Protein AF-0000000074327215 (afdb_homodimer)

Solvent-accessible surface area (backbone atoms only — not comparable to full-atom values): 12932 Å² total; per-residue (Å²): 130,82,77,72,74,67,78,70,47,58,45,40,49,47,50,49,52,50,51,50,48,49,37,52,31,23,55,74,60,78,40,69,42,86,56,45,43,68,28,43,52,44,61,97,55,58,67,69,58,52,49,52,32,38,74,72,68,51,47,42,37,26,34,53,46,66,70,58,46,42,62,46,51,81,78,47,70,76,82,39,34,35,29,39,68,27,85,52,53,82,86,46,48,43,62,45,48,60,54,31,83,44,48,36,33,40,33,40,50,59,48,64,96,71,33,52,108,129,82,76,73,74,67,77,69,46,58,43,39,50,44,50,49,50,51,50,50,46,47,37,52,28,24,55,74,59,78,40,68,43,86,55,43,42,68,29,43,51,44,60,97,53,58,66,69,58,52,50,52,34,38,74,71,68,52,44,41,36,27,32,54,47,66,69,58,46,44,62,46,51,81,78,47,72,77,81,38,35,35,29,39,68,28,84,53,52,81,87,46,48,44,61,45,47,61,54,31,84,43,48,36,32,40,33,40,50,60,49,66,97,70,36,54,110

Structure (mmCIF, N/CA/C/O backbone):
data_AF-0000000074327215-model_v1
#
loop_
_entity.id
_entity.type
_entity.pdbx_description
1 polymer 'Proline synthase'
#
loop_
_atom_site.group_PDB
_atom_site.id
_atom_site.type_symbol
_atom_site.label_atom_id
_atom_site.label_alt_id
_atom_site.label_comp_id
_atom_site.label_asym_id
_atom_site.label_entity_id
_atom_site.label_seq_id
_atom_site.pdbx_PDB_ins_code
_atom_site.Cartn_x
_atom_site.Cartn_y
_atom_site.Cartn_z
_atom_site.occupancy
_atom_site.B_iso_or_equiv
_atom_site.auth_seq_id
_atom_site.auth_comp_id
_atom_site.auth_asym_id
_atom_site.auth_atom_id
_atom_site.pdbx_PDB_model_num
ATOM 1 N N . MET A 1 1 ? 22.172 -35 -1.269 1 32.5 1 MET A N 1
ATOM 2 C CA . MET A 1 1 ? 20.922 -34.344 -1.58 1 32.5 1 MET A CA 1
ATOM 3 C C . MET A 1 1 ? 21.172 -32.938 -2.127 1 32.5 1 MET A C 1
ATOM 5 O O . MET A 1 1 ? 21.859 -32.125 -1.49 1 32.5 1 MET A O 1
ATOM 9 N N . ALA A 1 2 ? 21.344 -32.75 -3.455 1 36 2 ALA A N 1
ATOM 10 C CA . ALA A 1 2 ? 21.797 -31.547 -4.145 1 36 2 ALA A CA 1
ATOM 11 C C . ALA A 1 2 ? 20.969 -30.328 -3.713 1 36 2 ALA A C 1
ATOM 13 O O . ALA A 1 2 ? 19.75 -30.375 -3.707 1 36 2 ALA A O 1
ATOM 14 N N . SER A 1 3 ? 21.312 -29.625 -2.699 1 39.53 3 SER A N 1
ATOM 15 C CA . SER A 1 3 ? 20.703 -28.359 -2.303 1 39.53 3 SER A CA 1
ATOM 16 C C . SER A 1 3 ? 20.391 -27.5 -3.518 1 39.53 3 SER A C 1
ATOM 18 O O . SER A 1 3 ? 21.297 -27.094 -4.254 1 39.53 3 SER A O 1
ATOM 20 N N . SER A 1 4 ? 19.609 -27.938 -4.488 1 44.28 4 SER A N 1
ATOM 21 C CA . SER A 1 4 ? 19.25 -27.172 -5.684 1 44.28 4 SER A CA 1
ATOM 22 C C . SER A 1 4 ? 19.156 -25.688 -5.383 1 44.28 4 SER A C 1
ATOM 24 O O . SER A 1 4 ? 18.25 -25.25 -4.656 1 44.28 4 SER A O 1
ATOM 26 N N . ALA A 1 5 ? 20.094 -25 -5.039 1 43.34 5 ALA A N 1
ATOM 27 C CA . ALA A 1 5 ? 20.172 -23.547 -5.023 1 43.34 5 ALA A CA 1
ATOM 28 C C . ALA A 1 5 ? 19.406 -22.938 -6.203 1 43.34 5 ALA A C 1
ATOM 30 O O . ALA A 1 5 ? 19.875 -22.984 -7.344 1 43.34 5 ALA A O 1
ATOM 31 N N . ALA A 1 6 ? 18.125 -23.188 -6.422 1 47.28 6 ALA A N 1
ATOM 32 C CA . ALA A 1 6 ? 17.297 -22.75 -7.539 1 47.28 6 ALA A CA 1
ATOM 33 C C . ALA A 1 6 ? 17.672 -21.328 -7.957 1 47.28 6 ALA A C 1
ATOM 35 O O . ALA A 1 6 ? 18.062 -20.5 -7.121 1 47.28 6 ALA A O 1
ATOM 36 N N . MET A 1 7 ? 18.266 -21.203 -9.062 1 53.59 7 MET A N 1
ATOM 37 C CA . MET A 1 7 ? 18.625 -19.938 -9.719 1 53.59 7 MET A CA 1
ATOM 38 C C . MET A 1 7 ? 17.578 -18.859 -9.438 1 53.59 7 MET A C 1
ATOM 40 O O . MET A 1 7 ? 16.406 -19.016 -9.766 1 53.59 7 MET A O 1
ATOM 44 N N . GLU A 1 8 ? 17.875 -18.109 -8.438 1 66.38 8 GLU A N 1
ATOM 45 C CA . GLU A 1 8 ? 17.016 -16.984 -8.117 1 66.38 8 GLU A CA 1
ATOM 46 C C . GLU A 1 8 ? 16.656 -16.188 -9.375 1 66.38 8 GLU A C 1
ATOM 48 O O . GLU A 1 8 ? 17.516 -15.891 -10.188 1 66.38 8 GLU A O 1
ATOM 53 N N . SER A 1 9 ? 15.469 -16.203 -9.695 1 79.31 9 SER A N 1
ATOM 54 C CA . SER A 1 9 ? 14.977 -15.414 -10.828 1 79.31 9 SER A CA 1
ATOM 55 C C . SER A 1 9 ? 15.406 -13.961 -10.719 1 79.31 9 SER A C 1
ATOM 57 O O . SER A 1 9 ? 15.766 -13.484 -9.641 1 79.31 9 SER A O 1
ATOM 59 N N . ALA A 1 10 ? 15.578 -13.328 -11.859 1 82.81 10 ALA A N 1
ATOM 60 C CA . ALA A 1 10 ? 15.906 -11.906 -11.922 1 82.81 10 ALA A CA 1
ATOM 61 C C . ALA A 1 10 ? 14.984 -11.094 -11.023 1 82.81 10 ALA A C 1
ATOM 63 O O . ALA A 1 10 ? 15.422 -10.148 -10.359 1 82.81 10 ALA A O 1
ATOM 64 N N . ALA A 1 11 ? 13.758 -11.57 -10.953 1 85 11 ALA A N 1
ATOM 65 C CA . ALA A 1 11 ? 12.789 -10.867 -10.117 1 85 11 ALA A CA 1
ATOM 66 C C . ALA A 1 11 ? 13.117 -11.031 -8.633 1 85 11 ALA A C 1
ATOM 68 O O . ALA A 1 11 ? 13.062 -10.062 -7.871 1 85 11 ALA A O 1
ATOM 69 N N . ALA A 1 12 ? 13.422 -12.18 -8.219 1 88.31 12 ALA A N 1
ATOM 70 C CA . ALA A 1 12 ? 13.789 -12.43 -6.824 1 88.31 12 ALA A CA 1
ATOM 71 C C . ALA A 1 12 ? 15.047 -11.656 -6.441 1 88.31 12 ALA A C 1
ATOM 73 O O . ALA A 1 12 ? 15.141 -11.109 -5.336 1 88.31 12 ALA A O 1
ATOM 74 N N . THR A 1 13 ? 15.945 -11.578 -7.355 1 87 13 THR A N 1
ATOM 75 C CA . THR A 1 13 ? 17.188 -10.852 -7.109 1 87 13 THR A CA 1
ATOM 76 C C . THR A 1 13 ? 16.922 -9.359 -6.961 1 87 13 THR A C 1
ATOM 78 O O . THR A 1 13 ? 17.469 -8.711 -6.07 1 87 13 THR A O 1
ATOM 81 N N . ALA A 1 14 ? 16.094 -8.867 -7.867 1 84.56 14 ALA A N 1
ATOM 82 C CA . ALA A 1 14 ? 15.727 -7.457 -7.785 1 84.56 14 ALA A CA 1
ATOM 83 C C . ALA A 1 14 ? 15.062 -7.141 -6.449 1 84.56 14 ALA A C 1
ATOM 85 O O . ALA A 1 14 ? 15.367 -6.125 -5.816 1 84.56 14 ALA A O 1
ATOM 86 N N . LEU A 1 15 ? 14.227 -8.016 -6.047 1 88.25 15 LEU A N 1
ATOM 87 C CA . LEU A 1 15 ? 13.531 -7.809 -4.785 1 88.25 15 LEU A CA 1
ATOM 88 C C . LEU A 1 15 ? 14.5 -7.871 -3.609 1 88.25 15 LEU A C 1
ATOM 90 O O . LEU A 1 15 ? 14.398 -7.07 -2.674 1 88.25 15 LEU A O 1
ATOM 94 N N . CYS A 1 16 ? 15.398 -8.75 -3.652 1 88.5 16 CYS A N 1
ATOM 95 C CA . CYS A 1 16 ? 16.406 -8.852 -2.607 1 88.5 16 CYS A CA 1
ATOM 96 C C . CYS A 1 16 ? 17.234 -7.57 -2.514 1 88.5 16 CYS A C 1
ATOM 98 O O . CYS A 1 16 ? 17.547 -7.113 -1.416 1 88.5 16 CYS A O 1
ATOM 100 N N . SER A 1 17 ? 17.516 -7.07 -3.637 1 88.12 17 SER A N 1
ATOM 101 C CA . SER A 1 17 ? 18.266 -5.82 -3.666 1 88.12 17 SER A CA 1
ATOM 102 C C . SER A 1 17 ? 17.484 -4.691 -2.992 1 88.12 17 SER A C 1
ATOM 104 O O . SER A 1 17 ? 18.062 -3.914 -2.225 1 88.12 17 SER A O 1
ATOM 106 N N . VAL A 1 18 ? 16.234 -4.621 -3.297 1 87.94 18 VAL A N 1
ATOM 107 C CA . VAL A 1 18 ? 15.406 -3.594 -2.686 1 87.94 18 VAL A CA 1
ATOM 108 C C . VAL A 1 18 ? 15.352 -3.799 -1.174 1 87.94 18 VAL A C 1
ATOM 110 O O . VAL A 1 18 ? 15.5 -2.846 -0.406 1 87.94 18 VAL A O 1
ATOM 113 N N . HIS A 1 19 ? 15.156 -4.992 -0.722 1 91.62 19 HIS A N 1
ATOM 114 C CA . HIS A 1 19 ? 15.109 -5.293 0.705 1 91.62 19 HIS A CA 1
ATOM 115 C C . HIS A 1 19 ? 16.406 -4.867 1.395 1 91.62 19 HIS A C 1
ATOM 117 O O . HIS A 1 19 ? 16.375 -4.316 2.496 1 91.62 19 HIS A O 1
ATOM 123 N N . ASN A 1 20 ? 17.469 -5.164 0.755 1 92.31 20 ASN A N 1
ATOM 124 C CA . ASN A 1 20 ? 18.75 -4.789 1.32 1 92.31 20 ASN A CA 1
ATOM 125 C C . ASN A 1 20 ? 18.891 -3.275 1.451 1 92.31 20 ASN A C 1
ATOM 127 O O . ASN A 1 20 ? 19.406 -2.779 2.459 1 92.31 20 ASN A O 1
ATOM 131 N N . ARG A 1 21 ? 18.5 -2.586 0.464 1 90.38 21 ARG A N 1
ATOM 132 C CA . ARG A 1 21 ? 18.562 -1.129 0.505 1 90.38 21 ARG A CA 1
ATOM 133 C C . ARG A 1 21 ? 17.672 -0.577 1.612 1 90.38 21 ARG A C 1
ATOM 135 O O . ARG A 1 21 ? 18.047 0.361 2.314 1 90.38 21 ARG A O 1
ATOM 142 N N . VAL A 1 22 ? 16.5 -1.145 1.737 1 92.38 22 VAL A N 1
ATOM 143 C CA . VAL A 1 22 ? 15.578 -0.737 2.797 1 92.38 22 VAL A CA 1
ATOM 144 C C . VAL A 1 22 ? 16.203 -1.016 4.16 1 92.38 22 VAL A C 1
ATOM 146 O O . VAL A 1 22 ? 16.188 -0.162 5.051 1 92.38 22 VAL A O 1
ATOM 149 N N . LYS A 1 23 ? 16.75 -2.152 4.285 1 94.12 23 LYS A N 1
ATOM 150 C CA . LYS A 1 23 ? 17.391 -2.533 5.539 1 94.12 23 LYS A CA 1
ATOM 151 C C . LYS A 1 23 ? 18.516 -1.567 5.898 1 94.12 23 LYS A C 1
ATOM 153 O O . LYS A 1 23 ? 18.594 -1.086 7.031 1 94.12 23 LYS A O 1
ATOM 158 N N . GLN A 1 24 ? 19.344 -1.305 4.98 1 93.69 24 GLN A N 1
ATOM 159 C CA . GLN A 1 24 ? 20.484 -0.41 5.203 1 93.69 24 GLN A CA 1
ATOM 160 C C . GLN A 1 24 ? 20 0.993 5.57 1 93.69 24 GLN A C 1
ATOM 162 O O . GLN A 1 24 ? 20.531 1.612 6.496 1 93.69 24 GLN A O 1
ATOM 167 N N . ALA A 1 25 ? 19.078 1.471 4.816 1 91.75 25 ALA A N 1
ATOM 168 C CA . ALA A 1 25 ? 18.562 2.807 5.078 1 91.75 25 ALA A CA 1
ATOM 169 C C . ALA A 1 25 ? 17.891 2.873 6.453 1 91.75 25 ALA A C 1
ATOM 171 O O . ALA A 1 25 ? 18.031 3.867 7.168 1 91.75 25 ALA A O 1
ATOM 172 N N . ALA A 1 26 ? 17.156 1.835 6.773 1 93.06 26 ALA A N 1
ATOM 173 C CA . ALA A 1 26 ? 16.5 1.776 8.078 1 93.06 26 ALA A CA 1
ATOM 174 C C . ALA A 1 26 ? 17.531 1.808 9.211 1 93.06 26 ALA A C 1
ATOM 176 O O . ALA A 1 26 ? 17.359 2.529 10.195 1 93.06 26 ALA A O 1
ATOM 177 N N . GLU A 1 27 ? 18.547 1.039 9.062 1 91.81 27 GLU A N 1
ATOM 178 C CA . GLU A 1 27 ? 19.625 1.004 10.062 1 91.81 27 GLU A CA 1
ATOM 179 C C . GLU A 1 27 ? 20.25 2.379 10.227 1 91.81 27 GLU A C 1
ATOM 181 O O . GLU A 1 27 ? 20.531 2.805 11.352 1 91.81 27 GLU A O 1
ATOM 186 N N . ARG A 1 28 ? 20.406 3.039 9.219 1 89.5 28 ARG A N 1
ATOM 187 C CA . ARG A 1 28 ? 21.016 4.363 9.25 1 89.5 28 ARG A CA 1
ATOM 188 C C . ARG A 1 28 ? 20.094 5.375 9.93 1 89.5 28 ARG A C 1
ATOM 190 O O . ARG A 1 28 ? 20.562 6.371 10.484 1 89.5 28 ARG A O 1
ATOM 197 N N . SER A 1 29 ? 18.859 5.172 9.875 1 89.19 29 SER A N 1
ATOM 198 C CA . SER A 1 29 ? 17.875 6.078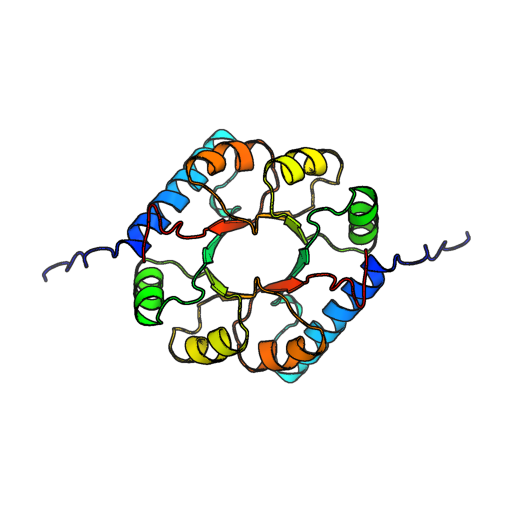 10.461 1 89.19 29 SER A CA 1
ATOM 199 C C . SER A 1 29 ? 17.438 5.602 11.836 1 89.19 29 SER A C 1
ATOM 201 O O . SER A 1 29 ? 16.438 6.086 12.375 1 89.19 29 SER A O 1
ATOM 203 N N . SER A 1 30 ? 18 4.547 12.422 1 89.75 30 SER A N 1
ATOM 204 C CA . SER A 1 30 ? 17.75 3.994 13.75 1 89.75 30 SER A CA 1
ATOM 205 C C . SER A 1 30 ? 16.312 3.49 13.867 1 89.75 30 SER A C 1
ATOM 207 O O . SER A 1 30 ? 15.648 3.721 14.883 1 89.75 30 SER A O 1
ATOM 209 N N . ARG A 1 31 ? 15.867 2.932 12.844 1 89 31 ARG A N 1
ATOM 210 C CA . ARG A 1 31 ? 14.547 2.309 12.82 1 89 31 ARG A CA 1
ATOM 211 C C . ARG A 1 31 ? 14.648 0.829 12.469 1 89 31 ARG A C 1
ATOM 213 O O . ARG A 1 31 ? 15.547 0.42 11.734 1 89 31 ARG A O 1
ATOM 220 N N . PRO A 1 32 ? 13.75 0.021 13.023 1 89.69 32 PRO A N 1
ATOM 221 C CA . PRO A 1 32 ? 13.75 -1.377 12.586 1 89.69 32 PRO A CA 1
ATOM 222 C C . PRO A 1 32 ? 13.305 -1.542 11.141 1 89.69 32 PRO A C 1
ATOM 224 O O . PRO A 1 32 ? 12.289 -0.966 10.727 1 89.69 32 PRO A O 1
ATOM 227 N N . ALA A 1 33 ? 14.039 -2.35 10.367 1 87.44 33 ALA A N 1
ATOM 228 C CA . ALA A 1 33 ? 13.766 -2.584 8.953 1 87.44 33 ALA A CA 1
ATOM 229 C C . ALA A 1 33 ? 12.406 -3.25 8.766 1 87.44 33 ALA A C 1
ATOM 231 O O . ALA A 1 33 ? 11.742 -3.039 7.746 1 87.44 33 ALA A O 1
ATOM 232 N N . ASN A 1 34 ? 12.008 -4.016 9.734 1 90.69 34 ASN A N 1
ATOM 233 C CA . ASN A 1 34 ? 10.773 -4.789 9.586 1 90.69 34 ASN A CA 1
ATOM 234 C C . ASN A 1 34 ? 9.539 -3.898 9.703 1 90.69 34 ASN A C 1
ATOM 236 O O . ASN A 1 34 ? 8.422 -4.352 9.453 1 90.69 34 ASN A O 1
ATOM 240 N N . GLN A 1 35 ? 9.789 -2.666 10 1 92 35 GLN A N 1
ATOM 241 C CA . GLN A 1 35 ? 8.688 -1.712 10.078 1 92 35 GLN A CA 1
ATOM 242 C C . GLN A 1 35 ? 8.359 -1.13 8.711 1 92 35 GLN A C 1
ATOM 244 O O . GLN A 1 35 ? 7.355 -0.434 8.547 1 92 35 GLN A O 1
ATOM 249 N N . ILE A 1 36 ? 9.172 -1.43 7.77 1 94.25 36 ILE A N 1
ATOM 250 C CA . ILE A 1 36 ? 8.945 -0.96 6.41 1 94.25 36 ILE A CA 1
ATOM 251 C C . ILE A 1 36 ? 8.625 -2.146 5.5 1 94.25 36 ILE A C 1
ATOM 253 O O . ILE A 1 36 ? 9.484 -2.998 5.258 1 94.25 36 ILE A O 1
ATOM 257 N N . LYS A 1 37 ? 7.438 -2.152 5.086 1 94.69 37 LYS A N 1
ATOM 258 C CA . LYS A 1 37 ? 7.02 -3.244 4.211 1 94.69 37 LYS A CA 1
ATOM 259 C C . LYS A 1 37 ? 7.328 -2.926 2.75 1 94.69 37 LYS A C 1
ATOM 261 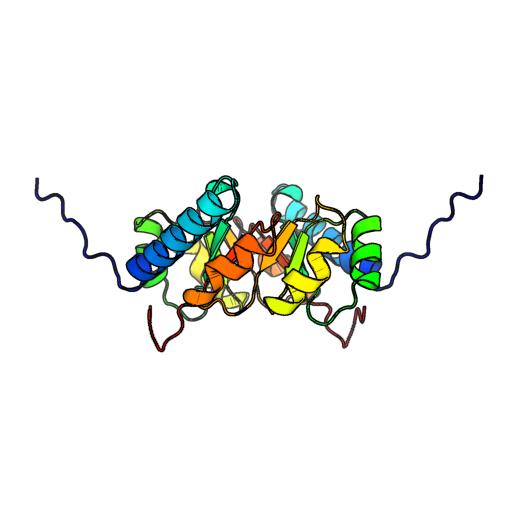O O . LYS A 1 37 ? 7.172 -1.784 2.312 1 94.69 37 LYS A O 1
ATOM 266 N N . VAL A 1 38 ? 7.746 -4.012 2.051 1 94.25 38 VAL A N 1
ATOM 267 C CA . VAL A 1 38 ? 8.008 -3.895 0.621 1 94.25 38 VAL A CA 1
ATOM 268 C C . VAL A 1 38 ? 6.941 -4.648 -0.166 1 94.25 38 VAL A C 1
ATOM 270 O O . VAL A 1 38 ? 6.727 -5.844 0.056 1 94.25 38 VAL A O 1
ATOM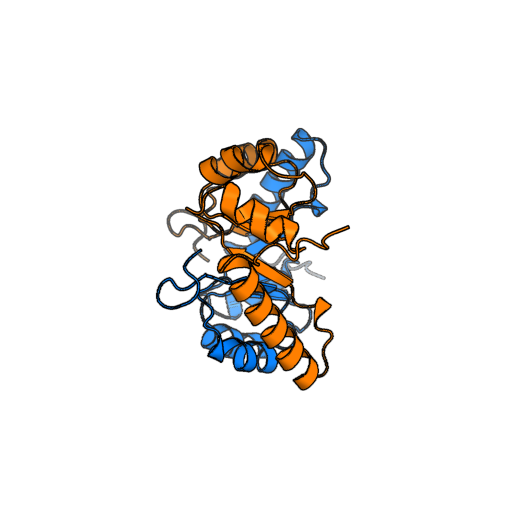 273 N N . ILE A 1 39 ? 6.285 -3.945 -1.011 1 95.06 39 ILE A N 1
ATOM 274 C CA . ILE A 1 39 ? 5.281 -4.547 -1.883 1 95.06 39 ILE A CA 1
ATOM 275 C C . ILE A 1 39 ? 5.891 -4.82 -3.256 1 95.06 39 ILE A C 1
ATOM 277 O O . ILE A 1 39 ? 6.438 -3.914 -3.893 1 95.06 39 ILE A O 1
ATOM 281 N N . ALA A 1 40 ? 5.852 -6.047 -3.68 1 94.19 40 ALA A N 1
ATOM 282 C CA . ALA A 1 40 ? 6.234 -6.375 -5.051 1 94.19 40 ALA A CA 1
ATOM 283 C C . ALA A 1 40 ? 5.094 -6.082 -6.023 1 94.19 40 ALA A C 1
ATOM 285 O O . ALA A 1 40 ? 4.078 -6.777 -6.023 1 94.19 40 ALA A O 1
ATOM 286 N N . VAL A 1 41 ? 5.289 -5.117 -6.836 1 92.94 41 VAL A N 1
ATOM 287 C CA . VAL A 1 41 ? 4.281 -4.805 -7.848 1 92.94 41 VAL A CA 1
ATOM 288 C C . VAL A 1 41 ? 4.297 -5.875 -8.938 1 92.94 41 VAL A C 1
ATOM 290 O O . VAL A 1 41 ? 5.309 -6.062 -9.617 1 92.94 41 VAL A O 1
ATOM 293 N N . SER A 1 42 ? 3.141 -6.484 -9.109 1 93.81 42 SER A N 1
ATOM 294 C CA . SER A 1 42 ? 3.131 -7.676 -9.953 1 93.81 42 SER A CA 1
ATOM 295 C C . SER A 1 42 ? 2.141 -7.531 -11.102 1 93.81 42 SER A C 1
ATOM 297 O O . SER A 1 42 ? 1.861 -8.5 -11.812 1 93.81 42 SER A O 1
ATOM 299 N N . LYS A 1 43 ? 1.632 -6.359 -11.266 1 91.19 43 LYS A N 1
ATOM 300 C CA . LYS A 1 43 ? 0.711 -6.168 -12.383 1 91.19 43 LYS A CA 1
ATOM 301 C C . LYS A 1 43 ? 1.354 -6.586 -13.703 1 91.19 43 LYS A C 1
ATOM 303 O O . LYS A 1 43 ? 2.545 -6.352 -13.922 1 91.19 43 LYS A O 1
ATOM 308 N N . THR A 1 44 ? 0.56 -7.246 -14.602 1 91.81 44 THR A N 1
ATOM 309 C CA . THR A 1 44 ? 0.901 -7.672 -15.953 1 91.81 44 THR A CA 1
ATOM 310 C C . THR A 1 44 ? 1.967 -8.766 -15.93 1 91.81 44 THR A C 1
ATOM 312 O O . THR A 1 44 ? 2.504 -9.141 -16.969 1 91.81 44 THR A O 1
ATOM 315 N N . LYS A 1 45 ? 2.439 -9.211 -14.742 1 93.62 45 LYS A N 1
ATOM 316 C CA . LYS A 1 45 ? 3.377 -10.328 -14.633 1 93.62 45 LYS A CA 1
ATOM 317 C C . LYS A 1 45 ? 2.639 -11.664 -14.578 1 93.62 45 LYS A C 1
ATOM 319 O O . LYS A 1 45 ? 1.549 -11.75 -14.008 1 93.62 45 LYS A O 1
ATOM 324 N N . PRO A 1 46 ? 3.172 -12.656 -15.141 1 95.44 46 PRO A N 1
ATOM 325 C CA . PRO A 1 46 ? 2.525 -13.969 -15.078 1 95.44 46 PRO A CA 1
ATOM 326 C C . PRO A 1 46 ? 2.6 -14.602 -13.695 1 95.44 46 PRO A C 1
ATOM 328 O O . PRO A 1 46 ? 3.482 -14.266 -12.898 1 95.44 46 PRO A O 1
ATOM 331 N N . VAL A 1 47 ? 1.731 -15.562 -13.344 1 97.25 47 VAL A N 1
ATOM 332 C CA . VAL A 1 47 ? 1.641 -16.266 -12.078 1 97.25 47 VAL A CA 1
ATOM 333 C C . VAL A 1 47 ? 2.965 -16.969 -11.773 1 97.25 47 VAL A C 1
ATOM 335 O O . VAL A 1 47 ? 3.391 -17.031 -10.625 1 97.25 47 VAL A O 1
ATOM 338 N N . SER A 1 48 ? 3.639 -17.453 -12.844 1 96.31 48 SER A N 1
ATOM 339 C CA . SER A 1 48 ? 4.902 -18.156 -12.656 1 96.31 48 SER A CA 1
ATOM 340 C C . SER A 1 48 ? 5.953 -17.266 -12.016 1 96.31 48 SER A C 1
ATOM 342 O O . SER A 1 48 ? 6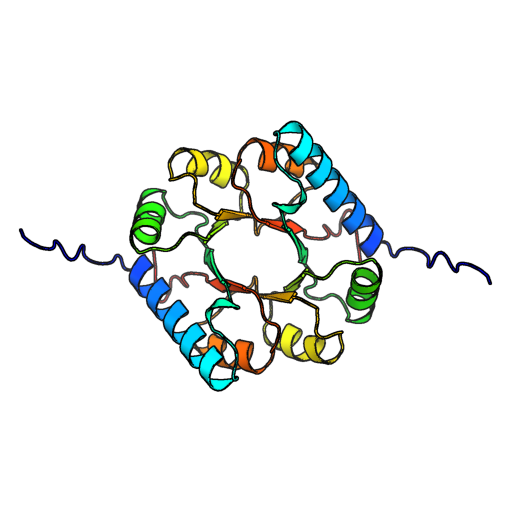.719 -17.703 -11.156 1 96.31 48 SER A O 1
ATOM 344 N N . LEU A 1 49 ? 5.977 -16.047 -12.383 1 94.62 49 LEU A N 1
ATOM 345 C CA . LEU A 1 49 ? 6.922 -15.102 -11.805 1 94.62 49 LEU A CA 1
ATOM 346 C C . LEU A 1 49 ? 6.57 -14.805 -10.352 1 94.62 49 LEU A C 1
ATOM 348 O O . LEU A 1 49 ? 7.457 -14.727 -9.492 1 94.62 49 LEU A O 1
ATOM 352 N N . LEU A 1 50 ? 5.293 -14.641 -10.086 1 96.56 50 LEU A N 1
ATOM 353 C CA . LEU A 1 50 ? 4.867 -14.43 -8.711 1 96.56 50 LEU A CA 1
ATOM 354 C C . LEU A 1 50 ? 5.246 -15.617 -7.836 1 96.56 50 LEU A C 1
ATOM 356 O O . LEU A 1 50 ? 5.688 -15.438 -6.695 1 96.56 50 LEU A O 1
ATOM 360 N N . ARG A 1 51 ? 5.105 -16.797 -8.383 1 96.69 51 ARG A N 1
ATOM 361 C CA . ARG A 1 51 ? 5.449 -18.016 -7.645 1 96.69 51 ARG A CA 1
ATOM 362 C C . ARG A 1 51 ? 6.934 -18.031 -7.285 1 96.69 51 ARG A C 1
ATOM 364 O O . ARG A 1 51 ? 7.301 -18.406 -6.172 1 96.69 51 ARG A O 1
ATOM 371 N N . GLU A 1 52 ? 7.766 -17.594 -8.203 1 94.56 52 GLU A N 1
ATOM 372 C CA . GLU A 1 52 ? 9.203 -17.516 -7.949 1 94.56 52 GLU A CA 1
ATOM 373 C C . GLU A 1 52 ? 9.516 -16.562 -6.801 1 94.56 52 GLU A C 1
ATOM 375 O O . GLU A 1 52 ? 10.289 -16.906 -5.902 1 94.56 52 GLU A O 1
ATOM 380 N N . VAL A 1 53 ? 8.93 -15.484 -6.836 1 94.56 53 VAL A N 1
ATOM 381 C CA . VAL A 1 53 ? 9.141 -14.469 -5.809 1 94.56 53 VAL A CA 1
ATOM 382 C C . VAL A 1 53 ? 8.594 -14.969 -4.469 1 94.56 53 VAL A C 1
ATOM 384 O O . VAL A 1 53 ? 9.227 -14.789 -3.43 1 94.56 53 VAL A O 1
ATOM 387 N N . TYR A 1 54 ? 7.453 -15.602 -4.531 1 96.81 54 TYR A N 1
ATOM 388 C CA . TYR A 1 54 ? 6.867 -16.219 -3.35 1 96.81 54 TYR A CA 1
ATOM 389 C C . TYR A 1 54 ? 7.812 -17.25 -2.746 1 96.81 54 TYR A C 1
ATOM 391 O O . TYR A 1 54 ? 8.039 -17.266 -1.533 1 96.81 54 TYR A O 1
ATOM 399 N N . ASP A 1 55 ? 8.359 -18.078 -3.578 1 95.94 55 ASP A N 1
ATOM 400 C CA . ASP A 1 55 ? 9.242 -19.156 -3.133 1 95.94 55 ASP A CA 1
ATOM 401 C C . ASP A 1 55 ? 10.531 -18.594 -2.523 1 95.94 55 ASP A C 1
ATOM 403 O O . ASP A 1 55 ? 11.18 -19.25 -1.716 1 95.94 55 ASP A O 1
ATOM 407 N N . ALA A 1 56 ? 10.859 -17.422 -2.922 1 93.88 56 ALA A N 1
ATOM 408 C CA . ALA A 1 56 ? 12.023 -16.75 -2.359 1 93.88 56 ALA A CA 1
ATOM 409 C C . ALA A 1 56 ? 11.703 -16.141 -0.998 1 93.88 56 ALA A C 1
ATOM 411 O O . ALA A 1 56 ? 12.578 -15.562 -0.343 1 93.88 56 ALA A O 1
ATOM 412 N N . GLY A 1 57 ? 10.445 -16.188 -0.566 1 95 57 GLY A N 1
ATOM 413 C CA . GLY A 1 57 ? 10.109 -15.805 0.798 1 95 57 GLY A CA 1
ATOM 414 C C . GLY A 1 57 ? 9.203 -14.594 0.875 1 95 57 GLY A C 1
ATOM 415 O O . GLY A 1 57 ? 8.742 -14.219 1.957 1 95 57 GLY A O 1
ATOM 416 N N . HIS A 1 58 ? 8.93 -14.031 -0.239 1 95.81 58 HIS A N 1
ATOM 417 C CA . HIS A 1 58 ? 8.125 -12.82 -0.238 1 95.81 58 HIS A CA 1
ATOM 418 C C . HIS A 1 58 ? 6.637 -13.141 -0.177 1 95.81 58 HIS A C 1
ATOM 420 O O . HIS A 1 58 ? 6.195 -14.156 -0.709 1 95.81 58 HIS A O 1
ATOM 426 N N . ARG A 1 59 ? 5.824 -12.242 0.448 1 97.31 59 ARG A N 1
ATOM 427 C CA . ARG A 1 59 ? 4.41 -12.555 0.622 1 97.31 59 ARG A CA 1
ATOM 428 C C . ARG A 1 59 ? 3.533 -11.398 0.163 1 97.31 59 ARG A C 1
ATOM 430 O O . ARG A 1 59 ? 2.326 -11.562 -0.025 1 97.31 59 ARG A O 1
ATOM 437 N N . LEU A 1 60 ? 4.023 -10.227 -0.015 1 97 60 LEU A N 1
ATOM 438 C CA . LEU A 1 60 ? 3.23 -9.039 -0.288 1 97 60 LEU A CA 1
ATOM 439 C C . LEU A 1 60 ? 3.305 -8.664 -1.765 1 97 60 LEU A C 1
ATOM 441 O O . LEU A 1 60 ? 4.375 -8.32 -2.27 1 97 60 LEU A O 1
ATOM 445 N N . PHE A 1 61 ? 2.162 -8.688 -2.451 1 96.62 61 PHE A N 1
A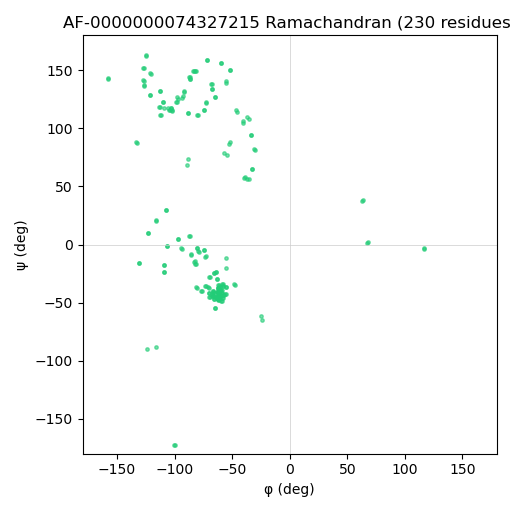TOM 446 C CA . PHE A 1 61 ? 2.102 -8.406 -3.881 1 96.62 61 PHE A CA 1
ATOM 447 C C . PHE A 1 61 ? 1.072 -7.32 -4.18 1 96.62 61 PHE A C 1
ATOM 449 O O . PHE A 1 61 ? -0.001 -7.293 -3.572 1 96.62 61 PHE A O 1
ATOM 456 N N . GLY A 1 62 ? 1.392 -6.461 -5.09 1 95.5 62 GLY A N 1
ATOM 457 C CA . GLY A 1 62 ? 0.52 -5.367 -5.488 1 95.5 62 GLY A CA 1
ATOM 458 C C . GLY A 1 62 ? -0.009 -5.508 -6.902 1 95.5 62 GLY A C 1
ATOM 459 O O . GLY A 1 62 ? 0.765 -5.699 -7.844 1 95.5 62 GLY A O 1
ATOM 460 N N . GLU A 1 63 ? -1.311 -5.328 -7.129 1 94.69 63 GLU A N 1
ATOM 461 C CA . GLU A 1 63 ? -1.994 -5.422 -8.414 1 94.69 63 GLU A CA 1
ATOM 462 C C . GLU A 1 63 ? -2.818 -4.168 -8.695 1 94.69 63 GLU A C 1
ATOM 464 O O . GLU A 1 63 ? -3.334 -3.539 -7.766 1 94.69 63 GLU A O 1
ATOM 469 N N . ASN A 1 64 ? -3.016 -3.838 -10 1 91.44 64 ASN A N 1
ATOM 470 C CA . ASN A 1 64 ? -3.703 -2.611 -10.391 1 91.44 64 ASN A CA 1
ATOM 471 C C . ASN A 1 64 ? -5.082 -2.902 -10.969 1 91.44 64 ASN A C 1
ATOM 473 O O . ASN A 1 64 ? -5.918 -2.004 -11.078 1 91.44 64 ASN A O 1
ATOM 477 N N . TYR A 1 65 ? -5.312 -4.098 -11.359 1 93.5 65 TYR A N 1
ATOM 478 C CA . TYR A 1 65 ? -6.559 -4.449 -12.023 1 93.5 65 TYR A CA 1
ATOM 479 C C . TYR A 1 65 ? -7.305 -5.535 -11.258 1 93.5 65 TYR A C 1
ATOM 481 O O . TYR A 1 65 ? -6.742 -6.59 -10.953 1 93.5 65 TYR A O 1
ATOM 489 N N . ILE A 1 66 ? -8.523 -5.32 -10.992 1 94.75 66 ILE A N 1
ATOM 490 C CA . ILE A 1 66 ? -9.344 -6.191 -10.164 1 94.75 66 ILE A CA 1
ATOM 491 C C . ILE A 1 66 ? -9.453 -7.574 -10.812 1 94.75 66 ILE A C 1
ATOM 493 O O . ILE A 1 66 ? -9.242 -8.594 -10.148 1 94.75 66 ILE A O 1
ATOM 497 N N . GLN A 1 67 ? -9.727 -7.629 -12.07 1 95.62 67 GLN A N 1
ATOM 498 C CA . GLN A 1 67 ? -9.883 -8.906 -12.758 1 95.62 67 GLN A CA 1
ATOM 499 C C . GLN A 1 67 ? -8.586 -9.711 -12.719 1 95.62 67 GLN A C 1
ATOM 501 O O . GLN A 1 67 ? -8.617 -10.938 -12.57 1 95.62 67 GLN A O 1
ATOM 506 N N . GLU A 1 68 ? -7.473 -9.039 -12.789 1 96.94 68 GLU A N 1
ATOM 507 C CA . GLU A 1 68 ? -6.176 -9.703 -12.734 1 96.94 68 GLU A CA 1
ATOM 508 C C . GLU A 1 68 ? -5.953 -10.359 -11.375 1 96.94 68 GLU A C 1
ATOM 510 O O . GLU A 1 68 ? -5.5 -11.508 -11.297 1 96.94 68 GLU A O 1
ATOM 515 N N . ILE A 1 69 ? -6.25 -9.688 -10.352 1 96.94 69 ILE A N 1
ATOM 516 C CA . ILE A 1 69 ? -6.043 -10.242 -9.016 1 96.94 69 ILE A CA 1
ATOM 517 C C . ILE A 1 69 ? -6.984 -11.422 -8.789 1 96.94 69 ILE A C 1
ATOM 519 O O . ILE A 1 69 ? -6.578 -12.453 -8.258 1 96.94 69 ILE A O 1
ATOM 523 N N . ILE A 1 70 ? -8.195 -11.242 -9.203 1 96.94 70 ILE A N 1
ATOM 524 C CA . ILE A 1 70 ? -9.203 -12.289 -9.023 1 96.94 70 ILE A CA 1
ATOM 525 C C . ILE A 1 70 ? -8.773 -13.547 -9.773 1 96.94 70 ILE A C 1
ATOM 527 O O . ILE A 1 70 ? -8.953 -14.664 -9.273 1 96.94 70 ILE A O 1
ATOM 531 N N . GLU A 1 71 ? -8.156 -13.398 -10.859 1 97.25 71 GLU A N 1
ATOM 532 C CA . GLU A 1 71 ? -7.719 -14.531 -11.672 1 97.25 71 GLU A CA 1
ATOM 533 C C . GLU A 1 71 ? -6.473 -15.18 -11.078 1 97.25 71 GLU A C 1
ATOM 535 O O . GLU A 1 71 ? -6.355 -16.406 -11.055 1 97.25 71 GLU A O 1
ATOM 540 N N . LYS A 1 72 ? -5.57 -14.43 -10.586 1 97.88 72 LYS A N 1
ATOM 541 C CA . LYS A 1 72 ? -4.281 -14.93 -10.117 1 97.88 72 LYS A CA 1
ATOM 542 C C . LYS A 1 72 ? -4.395 -15.523 -8.711 1 97.88 72 LYS A C 1
ATOM 544 O O . LYS A 1 72 ? -3.74 -16.516 -8.398 1 97.88 72 LYS A O 1
ATOM 549 N N . SER A 1 73 ? -5.16 -14.938 -7.914 1 97.75 73 SER A N 1
ATOM 550 C CA . SER A 1 73 ? -5.188 -15.211 -6.48 1 97.75 73 SER A CA 1
ATOM 551 C C . SER A 1 73 ? -5.426 -16.688 -6.195 1 97.75 73 SER A C 1
ATOM 553 O O . SER A 1 73 ? -4.688 -17.312 -5.426 1 97.75 73 SER A O 1
ATOM 555 N N . PRO A 1 74 ? -6.359 -17.359 -6.93 1 97.5 74 PRO A N 1
ATOM 556 C CA . PRO A 1 74 ? -6.617 -18.766 -6.613 1 97.5 74 PRO A CA 1
ATOM 557 C C . PRO A 1 74 ? -5.492 -19.688 -7.07 1 97.5 74 PRO A C 1
ATOM 559 O O . PRO A 1 74 ? -5.441 -20.859 -6.668 1 97.5 74 PRO A O 1
ATOM 562 N N . GLN A 1 75 ? -4.598 -19.219 -7.816 1 98.12 75 GLN A N 1
ATOM 563 C CA . GLN A 1 75 ? -3.521 -20.031 -8.367 1 98.12 75 GLN A CA 1
ATOM 564 C C . GLN A 1 75 ? -2.281 -19.984 -7.484 1 98.12 75 GLN A C 1
ATOM 566 O O . GLN A 1 75 ? -1.293 -20.672 -7.75 1 98.12 75 GLN A O 1
ATOM 571 N N . LEU A 1 76 ? -2.326 -19.203 -6.449 1 98.31 76 LEU A N 1
ATOM 572 C CA . LEU A 1 76 ? -1.171 -18.969 -5.594 1 98.31 76 LEU A CA 1
ATOM 573 C C . LEU A 1 76 ? -1.497 -19.297 -4.141 1 98.31 76 LEU A C 1
ATOM 575 O O . LEU A 1 76 ? -2.67 -19.406 -3.771 1 98.31 76 LEU A O 1
ATOM 579 N N . PRO A 1 77 ? -0.499 -19.469 -3.316 1 98.12 77 PRO A N 1
ATOM 580 C CA . PRO A 1 77 ? -0.746 -19.844 -1.922 1 98.12 77 PRO A CA 1
ATOM 581 C C . PRO A 1 77 ? -1.594 -18.812 -1.179 1 98.12 77 PRO A C 1
ATOM 583 O O . PRO A 1 77 ? -1.505 -17.609 -1.461 1 98.12 77 PRO A O 1
ATOM 586 N N . GLU A 1 78 ? -2.244 -19.203 -0.169 1 96.56 78 GLU A N 1
ATOM 587 C CA . GLU A 1 78 ? -3.256 -18.391 0.513 1 96.56 78 GLU A CA 1
ATOM 588 C C . GLU A 1 78 ? -2.613 -17.406 1.477 1 96.56 78 GLU A C 1
ATOM 590 O O . GLU A 1 78 ? -3.271 -16.469 1.944 1 96.56 78 GLU A O 1
ATOM 595 N N . ASP A 1 79 ? -1.367 -17.625 1.826 1 97.88 79 ASP A N 1
ATOM 596 C CA . ASP A 1 79 ? -0.741 -16.734 2.797 1 97.88 79 ASP A CA 1
ATOM 597 C C . ASP A 1 79 ? -0.117 -15.523 2.105 1 97.88 79 ASP A C 1
ATOM 599 O O . ASP A 1 79 ? 0.553 -14.711 2.748 1 97.88 79 ASP A O 1
ATOM 603 N N . ILE A 1 80 ? -0.378 -15.414 0.819 1 98.12 80 ILE A N 1
ATOM 604 C CA . ILE A 1 80 ? -0.061 -14.18 0.107 1 98.12 80 ILE A CA 1
ATOM 605 C C . ILE A 1 80 ? -0.961 -13.047 0.604 1 98.12 80 ILE A C 1
ATOM 607 O O . ILE A 1 80 ? -2.154 -13.258 0.84 1 98.12 80 ILE A O 1
ATOM 611 N N . GLU A 1 81 ? -0.391 -11.922 0.771 1 97.19 81 GLU A N 1
ATOM 612 C CA . GLU A 1 81 ? -1.145 -10.703 1.046 1 97.19 81 GLU A CA 1
ATOM 613 C C . GLU A 1 81 ? -1.266 -9.836 -0.204 1 97.19 81 GLU A C 1
ATOM 615 O O . GLU A 1 81 ? -0.278 -9.258 -0.664 1 97.19 81 GLU A O 1
ATOM 620 N N . TRP A 1 82 ? -2.479 -9.68 -0.647 1 97.56 82 TRP A N 1
ATOM 621 C CA . TRP A 1 82 ? -2.721 -8.906 -1.855 1 97.56 82 TRP A CA 1
ATOM 622 C C . TRP A 1 82 ? -3.002 -7.441 -1.515 1 97.56 82 TRP A C 1
ATOM 624 O O . TRP A 1 82 ? -3.793 -7.152 -0.614 1 97.56 82 TRP A O 1
ATOM 634 N N . HIS A 1 83 ? -2.348 -6.645 -2.188 1 96.25 83 HIS A N 1
ATOM 635 C CA . HIS A 1 83 ? -2.562 -5.203 -2.139 1 96.25 83 HIS A CA 1
ATOM 636 C C . HIS A 1 83 ? -3.113 -4.68 -3.461 1 96.25 83 HIS A C 1
ATOM 638 O O . HIS A 1 83 ? -2.469 -4.812 -4.504 1 96.25 83 HIS A O 1
ATOM 644 N N . PHE A 1 84 ? -4.309 -4.113 -3.422 1 95.25 84 PHE A N 1
ATOM 645 C CA . PHE A 1 84 ? -4.832 -3.447 -4.609 1 95.25 84 PHE A CA 1
ATOM 646 C C . PHE A 1 84 ? -4.406 -1.983 -4.641 1 95.25 84 PHE A C 1
ATOM 648 O O . PHE A 1 84 ? -4.859 -1.183 -3.82 1 95.25 84 PHE A O 1
ATOM 655 N N . ILE A 1 85 ? -3.572 -1.644 -5.598 1 90.5 85 ILE A N 1
ATOM 656 C CA . ILE A 1 85 ? -2.967 -0.317 -5.641 1 90.5 85 ILE A CA 1
ATOM 657 C C . ILE A 1 85 ? -3.42 0.418 -6.898 1 90.5 85 ILE A C 1
ATOM 659 O O . ILE A 1 85 ? -2.76 1.357 -7.348 1 90.5 85 ILE A O 1
ATOM 663 N N . GLY A 1 86 ? -4.469 0.039 -7.496 1 87.62 86 GLY A N 1
ATOM 664 C CA . GLY A 1 86 ? -5.051 0.706 -8.648 1 87.62 86 GLY A CA 1
ATOM 665 C C . GLY A 1 86 ? -6.223 1.6 -8.297 1 87.62 86 GLY A C 1
ATOM 666 O O . GLY A 1 86 ? -6.469 1.873 -7.121 1 87.62 86 GLY A O 1
ATOM 667 N N . ASN A 1 87 ? -6.852 2.082 -9.367 1 83.44 87 ASN A N 1
ATOM 668 C CA . ASN A 1 87 ? -8.047 2.896 -9.18 1 83.44 87 ASN A CA 1
ATOM 669 C C . ASN A 1 87 ? -9.25 2.045 -8.773 1 83.44 87 ASN A C 1
ATOM 671 O O . ASN A 1 87 ? -9.664 1.155 -9.516 1 83.44 87 ASN A O 1
ATOM 675 N N . LEU A 1 88 ? -9.734 2.324 -7.527 1 85.06 88 LEU A N 1
ATOM 676 C CA . LEU A 1 88 ? -10.859 1.542 -7.031 1 85.06 88 LEU A CA 1
ATOM 677 C C . LEU A 1 88 ? -12.148 2.354 -7.078 1 85.06 88 LEU A C 1
ATOM 679 O O . LEU A 1 88 ? -12.273 3.375 -6.398 1 85.06 88 LEU A O 1
ATOM 683 N N . GLN A 1 89 ? -13 1.912 -7.84 1 78.69 89 GLN A N 1
ATOM 684 C CA . GLN A 1 89 ? -14.336 2.486 -7.867 1 78.69 89 GLN A CA 1
ATOM 685 C C . GLN A 1 89 ? -15.195 1.929 -6.738 1 78.69 89 GLN A C 1
ATOM 687 O O . GLN A 1 89 ? -15.094 0.748 -6.398 1 78.69 89 GLN A O 1
ATOM 692 N N . SER A 1 90 ? -16.094 2.73 -6.277 1 80.5 90 SER A N 1
ATOM 693 C CA . SER A 1 90 ? -16.922 2.359 -5.133 1 80.5 90 SER A CA 1
ATOM 694 C C . SER A 1 90 ? -17.703 1.074 -5.402 1 80.5 90 SER A C 1
ATOM 696 O O . SER A 1 90 ? -17.859 0.237 -4.512 1 80.5 90 SER A O 1
ATOM 698 N N . ASN A 1 91 ? -18.109 0.929 -6.609 1 83.62 91 ASN A N 1
ATOM 699 C CA . ASN A 1 91 ? -18.953 -0.225 -6.926 1 83.62 91 ASN A CA 1
ATOM 700 C C . ASN A 1 91 ? -18.109 -1.488 -7.113 1 83.62 91 ASN A C 1
ATOM 702 O O . ASN A 1 91 ? -18.656 -2.578 -7.285 1 83.62 91 ASN A O 1
ATOM 706 N N . LYS A 1 92 ? -16.859 -1.433 -7.047 1 88.75 92 LYS A N 1
ATOM 707 C CA . LYS A 1 92 ? -15.977 -2.578 -7.277 1 88.75 92 LYS A CA 1
ATOM 708 C C . LYS A 1 92 ? -15.375 -3.084 -5.969 1 88.75 92 LYS A C 1
ATOM 710 O O . LYS A 1 92 ? -14.688 -4.105 -5.949 1 88.75 92 LYS A O 1
ATOM 715 N N . VAL A 1 93 ? -15.727 -2.418 -4.926 1 88.94 93 VAL A N 1
ATOM 716 C CA . VAL A 1 93 ? -15.195 -2.832 -3.629 1 88.94 93 VAL A CA 1
ATOM 717 C C . VAL A 1 93 ? -15.688 -4.242 -3.301 1 88.94 93 VAL A C 1
ATOM 719 O O . VAL A 1 93 ? -14.891 -5.113 -2.947 1 88.94 93 VAL A O 1
ATOM 722 N N . LYS A 1 94 ? -16.922 -4.453 -3.498 1 89.5 94 LYS A N 1
ATOM 723 C CA . LYS A 1 94 ? -17.516 -5.738 -3.141 1 89.5 94 LYS A CA 1
ATOM 724 C C . LYS A 1 94 ? -16.938 -6.867 -3.986 1 89.5 94 LYS A C 1
ATOM 726 O O . LYS A 1 94 ? -16.438 -7.863 -3.449 1 89.5 94 LYS A O 1
ATOM 731 N N . PRO A 1 95 ? -16.984 -6.773 -5.301 1 92.75 95 PRO A N 1
ATOM 732 C CA . PRO A 1 95 ? -16.391 -7.844 -6.105 1 92.75 95 PR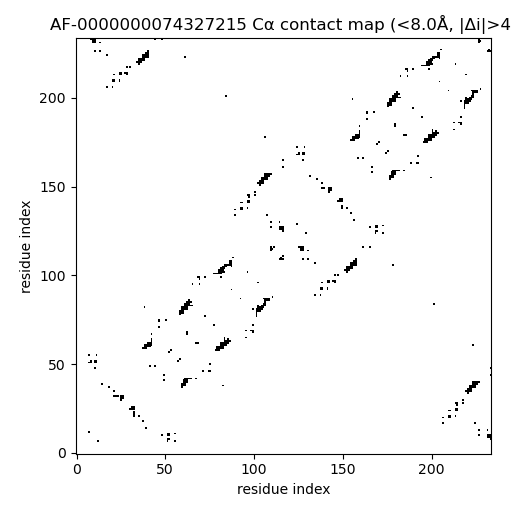O A CA 1
ATOM 733 C C . PRO A 1 95 ? -14.93 -8.109 -5.758 1 92.75 95 PRO A C 1
ATOM 735 O O . PRO A 1 95 ? -14.477 -9.258 -5.785 1 92.75 95 PRO A O 1
ATOM 738 N N . LEU A 1 96 ? -14.188 -7.16 -5.465 1 93.75 96 LEU A N 1
ATOM 739 C CA . LEU A 1 96 ? -12.781 -7.32 -5.117 1 93.75 96 LEU A CA 1
ATOM 740 C C . LEU A 1 96 ? -12.625 -8.094 -3.812 1 93.75 96 LEU A C 1
ATOM 742 O O . LEU A 1 96 ? -11.875 -9.07 -3.752 1 93.75 96 LEU A O 1
ATOM 746 N N . LEU A 1 97 ? -13.344 -7.762 -2.818 1 93.06 97 LEU A N 1
ATOM 747 C CA . LEU A 1 97 ? -13.211 -8.383 -1.505 1 93.06 97 LEU A CA 1
ATOM 748 C C . LEU A 1 97 ? -13.727 -9.82 -1.53 1 93.06 97 LEU A C 1
ATOM 750 O O . LEU A 1 97 ? -13.156 -10.703 -0.883 1 93.06 97 LEU A O 1
ATOM 754 N N . THR A 1 98 ? -14.75 -9.969 -2.287 1 92.44 98 THR A N 1
ATOM 755 C CA . THR A 1 98 ? -15.32 -11.305 -2.383 1 92.44 98 THR A CA 1
ATOM 756 C C . THR A 1 98 ? -14.43 -12.211 -3.227 1 92.44 98 THR A C 1
ATOM 758 O O . THR A 1 98 ? -14.289 -13.398 -2.928 1 92.44 98 THR A O 1
ATOM 761 N N . GLY A 1 99 ? -13.828 -11.68 -4.219 1 94.25 99 GLY A N 1
ATOM 762 C CA . GLY A 1 99 ? -13.031 -12.453 -5.156 1 94.25 99 GLY A CA 1
ATOM 763 C C . GLY A 1 99 ? -11.617 -12.711 -4.66 1 94.25 99 GLY A C 1
ATOM 764 O O . GLY A 1 99 ? -10.93 -13.602 -5.176 1 94.25 99 GLY A O 1
ATOM 765 N N . VAL A 1 100 ? -11.203 -11.992 -3.65 1 95.94 100 VAL A N 1
ATOM 766 C CA . VAL A 1 100 ? -9.844 -12.102 -3.15 1 95.94 100 VAL A CA 1
ATOM 767 C C . VAL A 1 100 ? -9.859 -12.219 -1.628 1 95.94 100 VAL A C 1
ATOM 769 O O . VAL A 1 100 ? -9.625 -11.242 -0.919 1 95.94 100 VAL A O 1
ATOM 772 N N . PRO A 1 101 ? -9.969 -13.398 -1.124 1 92.38 101 PRO A N 1
ATOM 773 C CA . PRO A 1 101 ? -10.164 -13.609 0.313 1 92.38 101 PRO A CA 1
ATOM 774 C C . PRO A 1 101 ? -8.969 -13.133 1.142 1 92.38 101 PRO A C 1
ATOM 776 O O . PRO A 1 101 ? -9.125 -12.82 2.326 1 92.38 101 PRO A O 1
ATOM 779 N N . ASN A 1 102 ? -7.824 -13.055 0.597 1 95.38 102 ASN A N 1
ATOM 780 C CA . ASN A 1 102 ? -6.645 -12.617 1.338 1 95.38 102 ASN A CA 1
ATOM 781 C C . ASN A 1 102 ? -6.203 -11.219 0.916 1 95.38 102 ASN A C 1
ATOM 783 O O . ASN A 1 102 ? -5.012 -10.906 0.924 1 95.38 102 ASN A O 1
ATOM 787 N N . LEU A 1 103 ? -7.203 -10.461 0.51 1 96.12 103 LEU A N 1
ATOM 788 C CA . LEU A 1 103 ? -6.945 -9.047 0.288 1 96.12 103 LEU A CA 1
ATOM 789 C C . LEU A 1 103 ? -6.582 -8.352 1.595 1 96.12 103 LEU A C 1
ATOM 791 O O . LEU A 1 103 ? -7.324 -8.438 2.576 1 96.12 103 LEU A O 1
ATOM 795 N N . ALA A 1 104 ? -5.441 -7.652 1.567 1 95.31 104 ALA A N 1
ATOM 796 C CA . ALA A 1 104 ? -4.953 -7.051 2.805 1 95.31 104 ALA A CA 1
ATOM 797 C C . ALA A 1 104 ? -5.098 -5.535 2.775 1 95.31 104 ALA A C 1
ATOM 799 O O . ALA A 1 104 ? -5.16 -4.887 3.824 1 95.31 104 ALA A O 1
ATOM 800 N N . MET A 1 105 ? -5.152 -5.012 1.565 1 93.19 105 MET A N 1
ATOM 801 C CA . MET A 1 105 ? -5.125 -3.551 1.498 1 93.19 105 MET A CA 1
ATOM 802 C C . MET A 1 105 ? -5.719 -3.057 0.184 1 93.19 105 MET A C 1
ATOM 804 O O . MET A 1 105 ? -5.551 -3.693 -0.857 1 93.19 105 MET A O 1
ATOM 808 N N . VAL A 1 106 ? -6.453 -1.915 0.269 1 92.81 106 VAL A N 1
ATOM 809 C CA . VAL A 1 106 ? -6.934 -1.214 -0.917 1 92.81 106 VAL A CA 1
ATOM 810 C C . VAL A 1 106 ? -6.5 0.249 -0.864 1 92.81 106 VAL A C 1
ATOM 812 O O . VAL A 1 106 ? -6.496 0.864 0.205 1 92.81 106 VAL A O 1
ATOM 815 N N . GLU A 1 107 ? -6.055 0.695 -2.014 1 86 107 GLU A N 1
ATOM 816 C CA . GLU A 1 107 ? -5.797 2.123 -2.17 1 86 107 GLU A CA 1
ATOM 817 C C . GLU A 1 107 ? -7.016 2.844 -2.746 1 86 107 GLU A C 1
ATOM 819 O O . GLU A 1 107 ? -7.617 2.379 -3.715 1 86 107 GLU A O 1
ATOM 824 N N . THR A 1 108 ? -7.379 3.82 -2.082 1 75.06 108 THR A N 1
ATOM 825 C CA . THR A 1 108 ? -8.578 4.516 -2.531 1 75.06 108 THR A CA 1
ATOM 826 C C . THR A 1 108 ? -8.234 5.879 -3.117 1 75.06 108 THR A C 1
ATOM 828 O O . THR A 1 108 ? -7.293 6.535 -2.662 1 75.06 108 THR A O 1
ATOM 831 N N . VAL A 1 109 ? -8.586 6.035 -4.539 1 61.69 109 VAL A N 1
ATOM 832 C CA . VAL A 1 109 ? -8.383 7.348 -5.152 1 61.69 109 VAL A CA 1
ATOM 833 C C . VAL A 1 109 ? -9.695 8.125 -5.152 1 61.69 109 VAL A C 1
ATOM 835 O O . VAL A 1 109 ? -10.781 7.531 -5.23 1 61.69 109 VAL A O 1
ATOM 838 N N . ASP A 1 110 ? -9.656 9.305 -4.586 1 54.97 110 ASP A N 1
ATOM 839 C CA . ASP A 1 110 ? -10.797 10.203 -4.762 1 54.97 110 ASP A CA 1
ATOM 840 C C . ASP A 1 110 ? -11.109 10.414 -6.238 1 54.97 110 ASP A C 1
ATOM 842 O O . ASP A 1 110 ? -10.258 10.883 -6.996 1 54.97 110 ASP A O 1
ATOM 846 N N . ASN A 1 111 ? -11.695 9.586 -6.922 1 52.25 111 ASN A N 1
ATOM 847 C CA . ASN A 1 111 ? -12.133 9.977 -8.258 1 52.25 111 ASN A CA 1
ATOM 848 C C . ASN A 1 111 ? -12.688 11.398 -8.273 1 52.25 111 ASN A C 1
ATOM 850 O O . ASN A 1 111 ? -13.352 11.82 -7.328 1 52.25 111 ASN A O 1
ATOM 854 N N . GLU A 1 112 ? -12.008 12.445 -8.805 1 45.62 112 GLU A N 1
ATOM 855 C CA . GLU A 1 112 ? -12.602 13.734 -9.148 1 45.62 112 GLU A CA 1
ATOM 856 C C . GLU A 1 112 ? -14.102 13.594 -9.43 1 45.62 112 GLU A C 1
ATOM 858 O O . GLU A 1 112 ? -14.875 14.508 -9.141 1 45.62 112 GLU A O 1
ATOM 863 N N . LYS A 1 113 ? -14.516 12.828 -10.438 1 43.66 113 LYS A N 1
ATOM 864 C CA . LYS A 1 113 ? -15.93 13.016 -10.773 1 43.66 113 LYS A CA 1
ATOM 865 C C . LYS A 1 113 ? -16.812 12.805 -9.547 1 43.66 113 LYS A C 1
ATOM 867 O O . LYS A 1 113 ? -17.984 13.203 -9.547 1 43.66 113 LYS A O 1
ATOM 872 N N . GLY A 1 114 ? -16.516 12.117 -8.352 1 39.16 114 GLY A N 1
ATOM 873 C CA . GLY A 1 114 ? -17.234 12.133 -7.082 1 39.16 114 GLY A CA 1
ATOM 874 C C . GLY A 1 114 ? -16.422 12.719 -5.941 1 39.16 114 GLY A C 1
ATOM 875 O O . GLY A 1 114 ? -16.906 13.57 -5.199 1 39.16 114 GLY A O 1
ATOM 876 N N . VAL A 1 115 ? -15.43 12.258 -4.879 1 37.16 115 VAL A N 1
ATOM 877 C CA . VAL A 1 115 ? -14.938 13.047 -3.754 1 37.16 115 VAL A CA 1
ATOM 878 C C . VAL A 1 115 ? -13.68 13.812 -4.168 1 37.16 115 VAL A C 1
ATOM 880 O O . VAL A 1 115 ? -12.648 13.203 -4.457 1 37.16 115 VAL A O 1
ATOM 883 N N . ALA A 1 116 ? -13.727 14.758 -5 1 34.31 116 ALA A N 1
ATOM 884 C CA . ALA A 1 116 ? -12.789 15.883 -4.98 1 34.31 116 ALA A CA 1
ATOM 885 C C . ALA A 1 116 ? -12.328 16.188 -3.561 1 34.31 116 ALA A C 1
ATOM 887 O O . ALA A 1 116 ? -13.148 16.453 -2.678 1 34.31 116 ALA A O 1
ATOM 888 N N . MET A 1 117 ? -11.328 15.516 -2.902 1 31 117 MET A N 1
ATOM 889 C CA . MET A 1 117 ? -10.805 16.422 -1.892 1 31 117 MET A CA 1
ATOM 890 C C . MET A 1 117 ? -10.211 17.672 -2.541 1 31 117 MET A C 1
ATOM 892 O O . MET A 1 117 ? -9.609 17.594 -3.613 1 31 117 MET A O 1
ATOM 896 N N . MET B 1 1 ? -21.562 23.219 26.094 1 32.62 1 MET B N 1
ATOM 897 C CA . MET B 1 1 ? -20.312 23.047 25.359 1 32.62 1 MET B CA 1
ATOM 898 C C . MET B 1 1 ? -20.578 22.516 23.953 1 32.62 1 MET B C 1
ATOM 900 O O . MET B 1 1 ? -21.219 21.484 23.781 1 32.62 1 MET B O 1
ATOM 904 N N . ALA B 1 2 ? -20.812 23.375 22.938 1 36.47 2 ALA B N 1
ATOM 905 C CA . ALA B 1 2 ? -21.297 23.078 21.594 1 36.47 2 ALA B CA 1
ATOM 906 C C . ALA B 1 2 ? -20.453 21.984 20.922 1 36.47 2 ALA B C 1
ATOM 908 O O . ALA B 1 2 ? -19.219 22.078 20.922 1 36.47 2 ALA B O 1
ATOM 909 N N . SER B 1 3 ? -20.703 20.75 21.078 1 39.09 3 SER B N 1
ATOM 910 C CA . SER B 1 3 ? -20.078 19.609 20.391 1 39.09 3 SER B CA 1
ATOM 911 C C . SER B 1 3 ? -19.828 19.938 18.922 1 39.09 3 SER B C 1
ATOM 913 O O . SER B 1 3 ? -20.766 20.156 18.156 1 39.09 3 SER B O 1
ATOM 915 N N . SER B 1 4 ? -19.078 20.984 18.562 1 43.78 4 SER B N 1
ATOM 916 C CA . SER B 1 4 ? -18.781 21.375 17.188 1 43.78 4 SER B CA 1
ATOM 917 C C . SER B 1 4 ? -18.688 20.156 16.281 1 43.78 4 SER B C 1
ATOM 919 O O . SER B 1 4 ? -17.734 19.375 16.391 1 43.78 4 SER B O 1
ATOM 921 N N . ALA B 1 5 ? -19.609 19.406 16.016 1 43.25 5 ALA B N 1
ATOM 922 C CA . ALA B 1 5 ? -19.703 18.406 14.953 1 43.25 5 ALA B CA 1
ATOM 923 C C . ALA B 1 5 ? -19.016 18.906 13.68 1 43.25 5 ALA B C 1
ATOM 925 O O . ALA B 1 5 ? -19.547 19.781 12.992 1 43.25 5 ALA B O 1
ATOM 926 N N . ALA B 1 6 ? -17.734 19.281 13.68 1 47.22 6 ALA B N 1
ATOM 927 C CA . ALA B 1 6 ? -16.969 19.828 12.57 1 47.22 6 ALA B CA 1
ATOM 928 C C . ALA B 1 6 ? -17.375 19.203 11.242 1 47.22 6 ALA B C 1
ATOM 930 O O . ALA B 1 6 ? -17.734 18.016 11.195 1 47.22 6 ALA B O 1
ATOM 931 N N . MET B 1 7 ? -18.031 19.938 10.453 1 53.41 7 MET B N 1
ATOM 932 C CA . MET B 1 7 ? -18.438 19.578 9.102 1 53.41 7 MET B CA 1
ATOM 933 C C . MET B 1 7 ? -17.406 18.688 8.43 1 53.41 7 MET B C 1
ATOM 935 O O . MET B 1 7 ? -16.25 19.062 8.281 1 53.41 7 MET B O 1
ATOM 939 N N . GLU B 1 8 ? -17.672 17.422 8.555 1 66.19 8 GLU B N 1
ATOM 940 C CA . GLU B 1 8 ? -16.797 16.469 7.887 1 66.19 8 GLU B CA 1
ATOM 941 C C . GLU B 1 8 ? -16.516 16.891 6.449 1 66.19 8 GLU B C 1
ATOM 943 O O . GLU B 1 8 ? -17.422 17.281 5.715 1 66.19 8 GLU B O 1
ATOM 948 N N . SER B 1 9 ? -15.352 17.172 6.184 1 79.19 9 SER B N 1
ATOM 949 C CA . SER B 1 9 ? -14.922 17.516 4.832 1 79.19 9 SER B CA 1
ATOM 950 C C . SER B 1 9 ? -15.375 16.469 3.828 1 79.19 9 SER B C 1
ATOM 952 O O . SER B 1 9 ? -15.703 15.336 4.207 1 79.19 9 SER B O 1
ATOM 954 N N . ALA B 1 10 ? -15.609 16.891 2.613 1 82.62 10 ALA B N 1
ATOM 955 C CA . ALA B 1 10 ? -15.961 15.984 1.522 1 82.62 10 ALA B CA 1
ATOM 956 C C . ALA B 1 10 ? -15.016 14.789 1.474 1 82.62 10 ALA B C 1
ATOM 958 O O . ALA B 1 10 ? -15.438 13.664 1.224 1 82.62 10 ALA B O 1
ATOM 959 N N . ALA B 1 11 ? -13.781 15.086 1.823 1 84.88 11 ALA B N 1
ATOM 960 C CA . ALA B 1 11 ? -12.781 14.016 1.81 1 84.88 11 ALA B CA 1
ATOM 961 C C . ALA B 1 11 ? -13.047 13 2.924 1 84.88 11 ALA B C 1
ATOM 963 O O . ALA B 1 11 ? -12.977 11.789 2.703 1 84.88 11 ALA B O 1
ATOM 964 N N . ALA B 1 12 ? -13.32 13.453 4.07 1 88.12 12 ALA B N 1
ATOM 965 C CA . ALA B 1 12 ? -13.625 12.57 5.199 1 88.12 12 ALA B CA 1
ATOM 966 C C . ALA B 1 12 ? -14.875 11.742 4.93 1 88.12 12 ALA B C 1
ATOM 968 O O . ALA B 1 12 ? -14.93 10.555 5.258 1 88.12 12 ALA B O 1
ATOM 969 N N . THR B 1 13 ? -15.805 12.359 4.305 1 86.81 13 THR B N 1
ATOM 970 C CA . THR B 1 13 ? -17.047 11.664 3.975 1 86.81 13 THR B CA 1
ATOM 971 C C . THR B 1 13 ? -16.797 10.562 2.947 1 86.81 13 THR B C 1
ATOM 973 O O . THR B 1 13 ? -17.328 9.461 3.072 1 86.81 13 THR B O 1
ATOM 976 N N . ALA B 1 14 ? -16.016 10.93 1.946 1 84.56 14 ALA B N 1
ATOM 977 C CA . ALA B 1 14 ? -15.672 9.938 0.932 1 84.56 14 ALA B CA 1
ATOM 978 C C . ALA B 1 14 ? -14.961 8.742 1.554 1 84.56 14 ALA B C 1
ATOM 980 O O . ALA B 1 14 ? -15.258 7.59 1.226 1 84.56 14 ALA B O 1
ATOM 981 N N . LEU B 1 15 ? -14.094 9.047 2.436 1 88.19 15 LEU B N 1
ATOM 982 C CA . LEU B 1 15 ? -13.344 7.977 3.094 1 88.19 15 LEU B CA 1
ATOM 983 C C . LEU B 1 15 ? -14.266 7.121 3.957 1 88.19 15 LEU B C 1
ATOM 985 O O . LEU B 1 15 ? -14.141 5.895 3.973 1 88.19 15 LEU B O 1
ATOM 989 N N . CYS B 1 16 ? -15.148 7.719 4.617 1 88.38 16 CYS B N 1
ATOM 990 C CA . CYS B 1 16 ? -16.109 6.988 5.426 1 88.38 16 CYS B CA 1
ATOM 991 C C . CYS B 1 16 ? -16.953 6.051 4.566 1 88.38 16 CYS B C 1
ATOM 993 O O . CYS B 1 16 ? -17.234 4.918 4.961 1 88.38 16 CYS B O 1
ATOM 995 N N . SER B 1 17 ? -17.297 6.555 3.467 1 88.06 17 SER B N 1
ATOM 996 C CA . SER B 1 17 ? -18.062 5.734 2.545 1 88.06 17 SER B CA 1
ATOM 997 C C . SER B 1 17 ? -17.281 4.496 2.113 1 88.06 17 SER B C 1
ATOM 999 O O . SER B 1 17 ? -17.844 3.396 2.062 1 88.06 17 SER B O 1
ATOM 1001 N N . VAL B 1 18 ? -16.047 4.695 1.806 1 87.88 18 VAL B N 1
ATOM 1002 C CA . VAL B 1 18 ? -15.211 3.574 1.405 1 87.88 18 VAL B CA 1
ATOM 1003 C C . VAL B 1 18 ? -15.086 2.582 2.559 1 87.88 18 VAL B C 1
ATOM 1005 O O . VAL B 1 18 ? -15.219 1.372 2.361 1 87.88 18 VAL B O 1
ATOM 1008 N N . HIS B 1 19 ? -14.844 3.041 3.738 1 91.62 19 HIS B N 1
ATOM 1009 C CA . HIS B 1 19 ? -14.734 2.176 4.906 1 91.62 19 HIS B CA 1
ATOM 1010 C C . HIS B 1 19 ? -16 1.353 5.102 1 91.62 19 HIS B C 1
ATOM 1012 O O . HIS B 1 19 ? -15.93 0.163 5.422 1 91.62 19 HIS B O 1
ATOM 1018 N N . ASN B 1 20 ? -17.078 2.004 4.949 1 92.31 20 ASN B N 1
ATOM 1019 C CA . ASN B 1 20 ? -18.359 1.309 5.098 1 92.31 20 ASN B CA 1
ATOM 1020 C C . ASN B 1 20 ? -18.516 0.203 4.059 1 92.31 20 ASN B C 1
ATOM 1022 O O . ASN B 1 20 ? -18.984 -0.89 4.379 1 92.31 20 ASN B O 1
ATOM 1026 N N . ARG B 1 21 ? -18.188 0.491 2.873 1 90.38 21 ARG B N 1
ATOM 1027 C CA . ARG B 1 21 ? -18.266 -0.508 1.812 1 90.38 21 ARG B CA 1
ATOM 1028 C C . ARG B 1 21 ? -17.344 -1.685 2.096 1 90.38 21 ARG B C 1
ATOM 1030 O O . ARG B 1 21 ? -17.703 -2.84 1.875 1 90.38 21 ARG B O 1
ATOM 1037 N N . VAL B 1 22 ? -16.156 -1.375 2.547 1 92.44 22 VAL B N 1
ATOM 1038 C CA . VAL B 1 22 ? -15.203 -2.416 2.906 1 92.44 22 VAL B CA 1
ATOM 1039 C C . VAL B 1 22 ? -15.766 -3.266 4.043 1 92.44 22 VAL B C 1
ATOM 1041 O O . VAL B 1 22 ? -15.711 -4.496 3.992 1 92.44 22 VAL B O 1
ATOM 1044 N N . LYS B 1 23 ? -16.281 -2.617 5.008 1 94.12 23 LYS B N 1
ATOM 1045 C CA . LYS B 1 23 ? -16.859 -3.318 6.148 1 94.12 23 LYS B CA 1
ATOM 1046 C C . LYS B 1 23 ? -17.984 -4.25 5.711 1 94.12 23 LYS B C 1
ATOM 1048 O O . LYS B 1 23 ? -18.016 -5.422 6.102 1 94.12 23 LYS B O 1
ATOM 1053 N N . GLN B 1 24 ? -18.859 -3.756 4.938 1 93.75 24 GLN B N 1
ATOM 1054 C CA . GLN B 1 24 ? -20 -4.539 4.465 1 93.75 24 GLN B CA 1
ATOM 1055 C C . GLN B 1 24 ? -19.531 -5.734 3.639 1 93.75 24 GLN B C 1
ATOM 1057 O O . GLN B 1 24 ? -20.031 -6.848 3.812 1 93.75 24 GLN B O 1
ATOM 1062 N N . ALA B 1 25 ? -18.656 -5.465 2.74 1 91.75 25 ALA B N 1
ATOM 1063 C CA . ALA B 1 25 ? -18.156 -6.535 1.891 1 91.75 25 ALA B CA 1
ATOM 1064 C C . ALA B 1 25 ? -17.422 -7.594 2.719 1 91.75 25 ALA B C 1
ATOM 1066 O O . ALA B 1 25 ? -17.547 -8.789 2.455 1 91.75 25 ALA B O 1
ATOM 1067 N N . ALA B 1 26 ? -16.641 -7.129 3.676 1 93.06 26 ALA B N 1
ATOM 1068 C CA . ALA B 1 26 ? -15.93 -8.055 4.551 1 93.06 26 ALA B CA 1
ATOM 1069 C C . ALA B 1 26 ? -16.906 -8.938 5.324 1 93.06 26 ALA B C 1
ATOM 1071 O O . ALA B 1 26 ? -16.703 -10.156 5.43 1 93.06 26 ALA B O 1
ATOM 1072 N N . GLU B 1 27 ? -17.922 -8.344 5.848 1 91.88 27 GLU B N 1
ATOM 1073 C CA . GLU B 1 27 ? -18.938 -9.086 6.578 1 91.88 27 GLU B CA 1
ATOM 1074 C C . GLU B 1 27 ? -19.594 -10.141 5.695 1 91.88 27 GLU B C 1
ATOM 1076 O O . GLU B 1 27 ? -19.828 -11.266 6.133 1 91.88 27 GLU B O 1
ATOM 1081 N N . ARG B 1 28 ? -19.812 -9.828 4.535 1 89.44 28 ARG B N 1
ATOM 1082 C CA . ARG B 1 28 ? -20.453 -10.742 3.594 1 89.44 28 ARG B CA 1
ATOM 1083 C C . ARG B 1 28 ? -19.516 -11.898 3.246 1 89.44 28 ARG B C 1
ATOM 1085 O O . ARG B 1 28 ? -19.969 -12.984 2.893 1 89.44 28 ARG B O 1
ATOM 1092 N N . SER B 1 29 ? -18.281 -11.711 3.305 1 89.06 29 SER B N 1
ATOM 1093 C CA . SER B 1 29 ? -17.281 -12.727 2.971 1 89.06 29 SER B CA 1
ATOM 1094 C C . SER B 1 29 ? -16.766 -13.43 4.223 1 89.06 29 SER B C 1
ATOM 1096 O O . SER B 1 29 ? -15.773 -14.148 4.172 1 89.06 29 SER B O 1
ATOM 1098 N N . SER B 1 30 ? -17.297 -13.172 5.434 1 89.75 30 SER B N 1
ATOM 1099 C CA . SER B 1 30 ? -16.953 -13.789 6.711 1 89.75 30 SER B CA 1
ATOM 1100 C C . SER B 1 30 ? -15.508 -13.516 7.098 1 89.75 30 SER B C 1
ATOM 1102 O O . SER B 1 30 ? -14.812 -14.406 7.574 1 89.75 30 SER B O 1
ATOM 1104 N N . ARG B 1 31 ? -15.102 -12.367 6.805 1 89 31 ARG B N 1
ATOM 1105 C CA . ARG B 1 31 ? -13.773 -11.906 7.195 1 89 31 ARG B CA 1
ATOM 1106 C C . ARG B 1 31 ? -13.859 -10.664 8.07 1 89 31 ARG B C 1
ATOM 1108 O O . ARG B 1 31 ? -14.789 -9.859 7.93 1 89 31 ARG B O 1
ATOM 1115 N N . PRO B 1 32 ? -12.922 -10.531 9.016 1 89.94 32 PRO B N 1
ATOM 1116 C CA . PRO B 1 32 ? -12.914 -9.273 9.773 1 89.94 32 PRO B CA 1
ATOM 1117 C C . PRO B 1 32 ? -12.523 -8.07 8.922 1 89.94 32 PRO B C 1
ATOM 1119 O O . PRO B 1 32 ? -11.539 -8.125 8.18 1 89.94 32 PRO B O 1
ATOM 1122 N N . ALA B 1 33 ? -13.273 -6.98 9.047 1 87.69 33 ALA B N 1
ATOM 1123 C CA . ALA B 1 33 ? -13.055 -5.762 8.273 1 87.69 33 ALA B CA 1
ATOM 1124 C C . ALA B 1 33 ? -11.688 -5.148 8.586 1 87.69 33 ALA B C 1
ATOM 1126 O O . ALA B 1 33 ? -11.078 -4.516 7.727 1 87.69 33 ALA B O 1
ATOM 1127 N N . ASN B 1 34 ? -11.234 -5.355 9.781 1 90.81 34 ASN B N 1
ATOM 1128 C CA . ASN B 1 34 ? -10 -4.707 10.203 1 90.81 34 ASN B CA 1
ATOM 1129 C C . ASN B 1 34 ? -8.773 -5.352 9.562 1 90.81 34 ASN B C 1
ATOM 1131 O O . ASN B 1 34 ? -7.664 -4.84 9.68 1 90.81 34 ASN B O 1
ATOM 1135 N N . GLN B 1 35 ? -9.031 -6.398 8.852 1 92.06 35 GLN B N 1
ATOM 1136 C CA . GLN B 1 35 ? -7.945 -7.07 8.148 1 92.06 35 GLN B CA 1
ATOM 1137 C C . GLN B 1 35 ? -7.688 -6.422 6.785 1 92.06 35 GLN B C 1
ATOM 1139 O O . GLN B 1 35 ? -6.703 -6.738 6.117 1 92.06 35 GLN B O 1
ATOM 1144 N N . ILE B 1 36 ? -8.555 -5.547 6.414 1 94.25 36 ILE B N 1
ATOM 1145 C CA . ILE B 1 36 ? -8.398 -4.836 5.148 1 94.25 36 ILE B CA 1
ATOM 1146 C C . ILE B 1 36 ? -8.094 -3.363 5.422 1 94.25 36 ILE B C 1
ATOM 1148 O O . ILE B 1 36 ? -8.945 -2.631 5.93 1 94.25 36 ILE B O 1
ATOM 1152 N N . LYS B 1 37 ? -6.926 -3.025 5.105 1 94.62 37 LYS B N 1
ATOM 1153 C CA . LYS B 1 37 ? -6.527 -1.638 5.32 1 94.62 37 LYS B CA 1
ATOM 1154 C C . LYS B 1 37 ? -6.91 -0.763 4.129 1 94.62 37 LYS B C 1
ATOM 1156 O O . LYS B 1 37 ? -6.801 -1.19 2.979 1 94.62 37 LYS B O 1
ATOM 1161 N N . VAL B 1 38 ? -7.336 0.471 4.496 1 94.31 38 VAL B N 1
ATOM 1162 C CA . VAL B 1 38 ? -7.668 1.458 3.471 1 94.31 38 VAL B CA 1
ATOM 1163 C C . VAL B 1 38 ? -6.617 2.566 3.465 1 94.31 38 VAL B C 1
ATOM 1165 O O . VAL B 1 38 ? -6.363 3.195 4.496 1 94.31 38 VAL B O 1
ATOM 1168 N N . ILE B 1 39 ? -6.023 2.75 2.35 1 95.06 39 ILE B N 1
ATOM 1169 C CA . ILE B 1 39 ? -5.051 3.822 2.178 1 95.06 39 ILE B CA 1
ATOM 1170 C C . ILE B 1 39 ? -5.715 5.02 1.498 1 95.06 39 ILE B C 1
ATOM 1172 O O . ILE B 1 39 ? -6.305 4.883 0.422 1 95.06 39 ILE B O 1
ATOM 1176 N N . ALA B 1 40 ? -5.672 6.152 2.146 1 94.19 40 ALA B N 1
ATOM 1177 C CA . ALA B 1 40 ? -6.109 7.387 1.499 1 94.19 40 ALA B CA 1
ATOM 1178 C C . ALA B 1 40 ? -5.023 7.941 0.582 1 94.19 40 ALA B C 1
ATOM 1180 O O . ALA B 1 40 ? -3.992 8.422 1.053 1 94.19 40 ALA B O 1
ATOM 1181 N N . VAL B 1 41 ? -5.277 7.902 -0.671 1 92.88 41 VAL B N 1
ATOM 1182 C CA . VAL B 1 41 ? -4.328 8.469 -1.621 1 92.88 41 VAL B CA 1
ATOM 1183 C C . VAL B 1 41 ? -4.367 9.992 -1.541 1 92.88 41 VAL B C 1
ATOM 1185 O O . VAL B 1 41 ? -5.398 10.609 -1.809 1 92.88 41 VAL B O 1
ATOM 1188 N N . SER B 1 42 ? -3.201 10.555 -1.242 1 93.81 42 SER B N 1
ATOM 1189 C CA . SER B 1 42 ? -3.201 11.969 -0.907 1 93.81 42 SER B CA 1
ATOM 1190 C C . SER B 1 42 ? -2.268 12.758 -1.821 1 93.81 42 SER B C 1
ATOM 1192 O O . SER B 1 42 ? -1.997 13.938 -1.578 1 93.81 42 SER B O 1
ATOM 1194 N N . LYS B 1 43 ? -1.798 12.109 -2.84 1 91.25 43 LYS B N 1
ATOM 1195 C CA . LYS B 1 43 ? -0.934 12.836 -3.766 1 91.25 43 LYS B CA 1
ATOM 1196 C C . LYS B 1 43 ? -1.628 14.086 -4.301 1 91.25 43 LYS B C 1
ATOM 1198 O O . LYS B 1 43 ? -2.83 14.062 -4.57 1 91.25 43 LYS B O 1
ATOM 1203 N N . THR B 1 44 ? -0.867 15.227 -4.418 1 91.75 44 THR B N 1
ATOM 1204 C CA . THR B 1 44 ? -1.262 16.516 -4.98 1 91.75 44 THR B CA 1
ATOM 1205 C C . THR B 1 44 ? -2.305 17.188 -4.094 1 91.75 44 THR B C 1
ATOM 1207 O O . THR B 1 44 ? -2.889 18.203 -4.48 1 91.75 44 THR B O 1
ATOM 1210 N N . LYS B 1 45 ? -2.691 16.594 -2.957 1 93.5 45 LYS B N 1
ATOM 1211 C CA . LYS B 1 45 ? -3.602 17.219 -2.008 1 93.5 45 LYS B CA 1
ATOM 1212 C C . LYS B 1 45 ? -2.84 18.078 -1.003 1 93.5 45 LYS B C 1
ATOM 1214 O O . LYS B 1 45 ? -1.724 17.75 -0.607 1 93.5 45 LYS B O 1
ATOM 1219 N N . PRO B 1 46 ? -3.41 19.156 -0.612 1 95.38 46 PRO B N 1
ATOM 1220 C CA . PRO B 1 46 ? -2.738 20 0.38 1 95.38 46 PRO B CA 1
ATOM 1221 C C . PRO B 1 46 ? -2.734 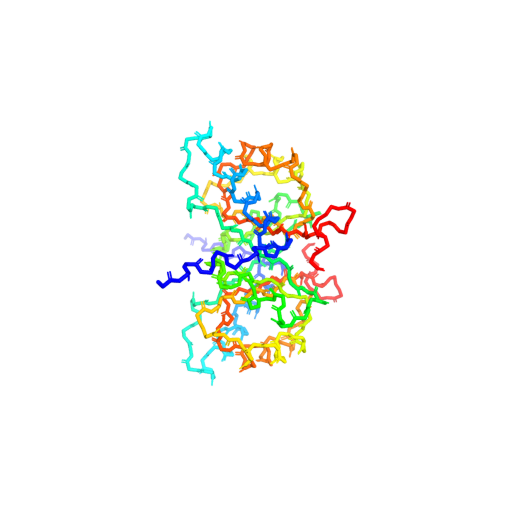19.375 1.775 1 95.38 46 PRO B C 1
ATOM 1223 O O . PRO B 1 46 ? -3.586 18.547 2.086 1 95.38 46 PRO B O 1
ATOM 1226 N N . VAL B 1 47 ? -1.825 19.781 2.682 1 97.19 47 VAL B N 1
ATOM 1227 C CA . VAL B 1 47 ? -1.662 19.297 4.051 1 97.19 47 VAL B CA 1
ATOM 1228 C C . VAL B 1 47 ? -2.959 19.516 4.828 1 97.19 47 VAL B C 1
ATOM 1230 O O . VAL B 1 47 ? -3.328 18.688 5.664 1 97.19 47 VAL B O 1
ATOM 1233 N N . SER B 1 48 ? -3.674 20.609 4.512 1 96.25 48 SER B N 1
ATOM 1234 C CA . SER B 1 48 ? -4.914 20.906 5.223 1 96.25 48 SER B CA 1
ATOM 1235 C C . SER B 1 48 ? -5.949 19.812 5.02 1 96.25 48 SER B C 1
ATOM 1237 O O . SER B 1 48 ? -6.668 19.453 5.957 1 96.25 48 SER B O 1
ATOM 1239 N N . LEU B 1 49 ? -6.004 19.281 3.867 1 94.56 49 LEU B N 1
ATOM 1240 C CA . LEU B 1 49 ? -6.934 18.203 3.584 1 94.56 49 LEU B CA 1
ATOM 1241 C C . LEU B 1 49 ? -6.52 16.922 4.312 1 94.56 49 LEU B C 1
ATOM 1243 O O . LEU B 1 49 ? -7.367 16.219 4.859 1 94.56 49 LEU B O 1
ATOM 1247 N N . LEU B 1 50 ? -5.25 16.656 4.305 1 96.44 50 LEU B N 1
ATOM 1248 C CA . LEU B 1 50 ? -4.762 15.492 5.039 1 96.44 50 LEU B CA 1
ATOM 1249 C C . LEU B 1 50 ? -5.078 15.617 6.523 1 96.44 50 LEU B C 1
ATOM 1251 O O . LEU B 1 50 ? -5.469 14.633 7.164 1 96.44 50 LEU B O 1
ATOM 1255 N N . ARG B 1 51 ? -4.93 16.812 7.051 1 96.62 51 ARG B N 1
ATOM 1256 C CA . ARG B 1 51 ? -5.219 17.062 8.461 1 96.62 51 ARG B CA 1
ATOM 1257 C C . ARG B 1 51 ? -6.684 16.766 8.773 1 96.62 51 ARG B C 1
ATOM 1259 O O . ARG B 1 51 ? -6.992 16.172 9.812 1 96.62 51 ARG B O 1
ATOM 1266 N N . GLU B 1 52 ? -7.582 17.141 7.875 1 94.5 52 GLU B N 1
ATOM 1267 C CA . GLU B 1 52 ? -9 16.875 8.055 1 94.5 52 GLU B CA 1
ATOM 1268 C C . GLU B 1 52 ? -9.273 15.367 8.117 1 94.5 52 GLU B C 1
ATOM 1270 O O . GLU B 1 52 ? -10 14.898 8.992 1 94.5 52 GLU B O 1
ATOM 1275 N N . VAL B 1 53 ? -8.719 14.688 7.25 1 94.5 53 VAL B N 1
ATOM 1276 C CA . VAL B 1 53 ? -8.891 13.234 7.18 1 94.5 53 VAL B CA 1
ATOM 1277 C C . VAL B 1 53 ? -8.281 12.578 8.414 1 94.5 53 VAL B C 1
ATOM 1279 O O . VAL B 1 53 ? -8.867 11.664 8.992 1 94.5 53 VAL B O 1
ATOM 1282 N N . TYR B 1 54 ? -7.129 13.086 8.789 1 96.75 54 TYR B N 1
ATOM 1283 C CA . TYR B 1 54 ? -6.477 12.625 10.008 1 96.75 54 TYR B CA 1
ATOM 1284 C C . TYR B 1 54 ? -7.371 12.836 11.219 1 96.75 54 TYR B C 1
ATOM 1286 O O . TYR B 1 54 ? -7.539 11.938 12.039 1 96.75 54 TYR B O 1
ATOM 1294 N N . ASP B 1 55 ? -7.949 13.992 11.312 1 95.81 55 ASP B N 1
ATOM 1295 C CA . ASP B 1 55 ? -8.789 14.352 12.453 1 95.81 55 ASP B CA 1
ATOM 1296 C C . ASP B 1 55 ? -10.055 13.492 12.492 1 95.81 55 ASP B C 1
ATOM 1298 O O . ASP B 1 55 ? -10.656 13.312 13.555 1 95.81 55 ASP B O 1
ATOM 1302 N N . ALA B 1 56 ? -10.422 13.008 11.367 1 93.81 56 ALA B N 1
ATOM 1303 C CA . ALA B 1 56 ? -11.57 12.117 11.289 1 93.81 56 ALA B CA 1
ATOM 1304 C C . ALA B 1 56 ? -11.203 10.703 11.727 1 93.81 56 ALA B C 1
ATOM 1306 O O . ALA B 1 56 ? -12.055 9.812 11.773 1 93.81 56 ALA B O 1
ATOM 1307 N N . GLY B 1 57 ? -9.922 10.43 11.984 1 94.94 57 GLY B N 1
ATOM 1308 C CA . GLY B 1 57 ? -9.523 9.172 12.594 1 94.94 57 GLY B CA 1
ATOM 1309 C C . GLY B 1 57 ? -8.641 8.328 11.695 1 94.94 57 GLY B C 1
ATOM 1310 O O . GLY B 1 57 ? -8.141 7.281 12.109 1 94.94 57 GLY B O 1
ATOM 1311 N N . HIS B 1 58 ? -8.43 8.797 10.531 1 95.75 58 HIS B N 1
ATOM 1312 C CA . HIS B 1 58 ? -7.648 8.008 9.586 1 95.75 58 HIS B CA 1
ATOM 1313 C C . HIS B 1 58 ? -6.152 8.211 9.797 1 95.75 58 HIS B C 1
ATOM 1315 O O . HIS B 1 58 ? -5.719 9.297 10.188 1 95.75 58 HIS B O 1
ATOM 1321 N N . ARG B 1 59 ? -5.328 7.172 9.508 1 97.31 59 ARG B N 1
ATOM 1322 C CA . ARG B 1 59 ? -3.9 7.281 9.789 1 97.31 59 ARG B CA 1
ATOM 1323 C C . ARG B 1 59 ? -3.07 6.871 8.578 1 97.31 59 ARG B C 1
ATOM 1325 O O . ARG B 1 59 ? -1.868 7.141 8.523 1 97.31 59 ARG B O 1
ATOM 1332 N N . LEU B 1 60 ? -3.586 6.215 7.613 1 96.94 60 LEU B N 1
ATOM 1333 C CA . LEU B 1 60 ? -2.834 5.641 6.5 1 96.94 60 LEU B CA 1
ATOM 1334 C C . LEU B 1 60 ? -2.984 6.496 5.246 1 96.94 60 LEU B C 1
ATOM 1336 O O . LEU B 1 60 ? -4.086 6.629 4.707 1 96.94 60 LEU B O 1
ATOM 1340 N N . PHE B 1 61 ? -1.87 7.051 4.754 1 96.62 61 PHE B N 1
ATOM 1341 C CA . PHE B 1 61 ? -1.883 7.938 3.596 1 96.62 61 PHE B CA 1
ATOM 1342 C C . PHE B 1 61 ? -0.893 7.461 2.539 1 96.62 61 PHE B C 1
ATOM 1344 O O . PHE B 1 61 ? 0.207 7.012 2.869 1 96.62 61 PHE B O 1
ATOM 1351 N N . GLY B 1 62 ? -1.271 7.57 1.303 1 95.44 62 GLY B N 1
ATOM 1352 C CA . GLY B 1 62 ? -0.443 7.16 0.18 1 95.44 62 GLY B CA 1
ATOM 1353 C C . GLY B 1 62 ? 0.02 8.32 -0.676 1 95.44 62 GLY B C 1
ATOM 1354 O O . GLY B 1 62 ? -0.794 9.133 -1.127 1 95.44 62 GLY B O 1
ATOM 1355 N N . GLU B 1 63 ? 1.309 8.398 -1.007 1 94.62 63 GLU B N 1
ATOM 1356 C CA . GLU B 1 63 ? 1.934 9.438 -1.817 1 94.62 63 GLU B CA 1
ATOM 1357 C C . GLU B 1 63 ? 2.725 8.836 -2.975 1 94.62 63 GLU B C 1
ATOM 1359 O O . GLU B 1 63 ? 3.271 7.738 -2.855 1 94.62 63 GLU B O 1
ATOM 1364 N N . ASN B 1 64 ? 2.859 9.609 -4.109 1 91.31 64 ASN B N 1
ATOM 1365 C CA . ASN B 1 64 ? 3.512 9.102 -5.312 1 91.31 64 ASN B CA 1
ATOM 1366 C C . ASN B 1 64 ? 4.867 9.766 -5.535 1 91.31 64 ASN B C 1
ATOM 1368 O O . ASN B 1 64 ? 5.688 9.273 -6.309 1 91.31 64 ASN B O 1
ATOM 1372 N N . TYR B 1 65 ? 5.094 10.852 -4.91 1 93.44 65 TYR B N 1
ATOM 1373 C CA . TYR B 1 65 ? 6.312 11.617 -5.145 1 93.44 65 TYR B CA 1
ATOM 1374 C C . TYR B 1 65 ? 7.113 11.781 -3.855 1 93.44 65 TYR B C 1
ATOM 1376 O O . TYR B 1 65 ? 6.582 12.242 -2.84 1 93.44 65 TYR B O 1
ATOM 1384 N N . ILE B 1 66 ? 8.336 11.469 -3.891 1 94.75 66 ILE B N 1
ATOM 1385 C CA . ILE B 1 66 ? 9.211 11.438 -2.727 1 94.75 66 ILE B CA 1
ATOM 1386 C C . ILE B 1 66 ? 9.312 12.844 -2.125 1 94.75 66 ILE B C 1
ATOM 1388 O O . ILE B 1 66 ? 9.156 13.016 -0.915 1 94.75 66 ILE B O 1
ATOM 1392 N N . GLN B 1 67 ? 9.531 13.828 -2.93 1 95.56 67 GLN B N 1
ATOM 1393 C CA . GLN B 1 67 ? 9.672 15.195 -2.438 1 95.56 67 GLN B CA 1
ATOM 1394 C C . GLN B 1 67 ? 8.398 15.664 -1.742 1 95.56 67 GLN B C 1
ATOM 1396 O O . GLN B 1 67 ? 8.461 16.375 -0.731 1 95.56 67 GLN B O 1
ATOM 1401 N N . GLU B 1 68 ? 7.266 15.25 -2.248 1 96.94 68 GLU B N 1
ATOM 1402 C CA . GLU B 1 68 ? 5.984 15.617 -1.653 1 96.94 68 GLU B CA 1
ATOM 1403 C C . GLU B 1 68 ? 5.84 15.031 -0.252 1 96.94 68 GLU B C 1
ATOM 1405 O O . GLU B 1 68 ? 5.414 15.719 0.675 1 96.94 68 GLU B O 1
ATOM 1410 N N . ILE B 1 69 ? 6.176 13.828 -0.089 1 96.88 69 ILE B N 1
ATOM 1411 C CA . ILE B 1 69 ? 6.039 13.188 1.215 1 96.88 69 ILE B CA 1
ATOM 1412 C C . ILE B 1 69 ? 7.016 13.82 2.205 1 96.88 69 ILE B C 1
ATOM 1414 O O . ILE B 1 69 ? 6.652 14.094 3.35 1 96.88 69 ILE B O 1
ATOM 1418 N N . ILE B 1 70 ? 8.203 14.039 1.743 1 96.88 70 ILE B N 1
ATOM 1419 C CA . ILE B 1 70 ? 9.234 14.617 2.598 1 96.88 70 ILE B CA 1
ATOM 1420 C C . ILE B 1 70 ? 8.789 16 3.072 1 96.88 70 ILE B C 1
ATOM 1422 O O . ILE B 1 70 ? 9.016 16.375 4.227 1 96.88 70 ILE B O 1
ATOM 1426 N N . GLU B 1 71 ? 8.133 16.719 2.262 1 97.25 71 GLU B N 1
ATOM 1427 C CA . GLU B 1 71 ? 7.676 18.062 2.594 1 97.25 71 GLU B CA 1
ATOM 1428 C C . GLU B 1 71 ? 6.469 18.016 3.523 1 97.25 71 GLU B C 1
ATOM 1430 O O . GLU B 1 71 ? 6.375 18.812 4.465 1 97.25 71 GLU B O 1
ATOM 1435 N N . LYS B 1 72 ? 5.57 17.141 3.33 1 97.81 72 LYS B N 1
ATOM 1436 C CA . LYS B 1 72 ? 4.312 17.094 4.07 1 97.81 72 LYS B CA 1
ATOM 1437 C C . LYS B 1 72 ? 4.496 16.422 5.434 1 97.81 72 LYS B C 1
ATOM 1439 O O . LYS B 1 72 ? 3.875 16.844 6.414 1 97.81 72 LYS B O 1
ATOM 1444 N N . SER B 1 73 ? 5.293 15.461 5.496 1 97.75 73 SER B N 1
ATOM 1445 C CA . SER B 1 73 ? 5.391 14.562 6.641 1 97.75 73 SER B CA 1
ATOM 1446 C C . SER B 1 73 ? 5.672 15.344 7.926 1 97.75 73 SER B C 1
ATOM 1448 O O . SER B 1 73 ? 4.977 15.156 8.93 1 97.75 73 SER B O 1
ATOM 1450 N N . PRO B 1 74 ? 6.586 16.359 7.902 1 97.44 74 PRO B N 1
ATOM 1451 C CA . PRO B 1 74 ? 6.883 17.062 9.156 1 97.44 74 PRO B CA 1
ATOM 1452 C C . PRO B 1 74 ? 5.754 17.984 9.594 1 97.44 74 PRO B C 1
ATOM 1454 O O . PRO B 1 74 ? 5.742 18.453 10.734 1 97.44 74 PRO B O 1
ATOM 1457 N N . GLN B 1 75 ? 4.812 18.203 8.789 1 98.12 75 GLN B N 1
ATOM 1458 C CA . GLN B 1 75 ? 3.725 19.141 9.078 1 98.12 75 GLN B CA 1
ATOM 1459 C C . GLN B 1 75 ? 2.525 18.406 9.68 1 98.12 75 GLN B C 1
ATOM 1461 O O . GLN B 1 75 ? 1.539 19.047 10.062 1 98.12 75 GLN B O 1
ATOM 1466 N N . LEU B 1 76 ? 2.613 17.125 9.781 1 98.31 76 LEU B N 1
ATOM 1467 C CA . LEU B 1 76 ? 1.497 16.297 10.227 1 98.31 76 LEU B CA 1
ATOM 1468 C C . LEU B 1 76 ? 1.9 15.43 11.414 1 98.31 76 LEU B C 1
ATOM 1470 O O . LEU B 1 76 ? 3.092 15.258 11.688 1 98.31 76 LEU B O 1
ATOM 1474 N N . PRO B 1 77 ? 0.946 14.914 12.133 1 98.12 77 PRO B N 1
ATOM 1475 C CA . PRO B 1 77 ? 1.266 14.117 13.328 1 98.12 77 PRO B CA 1
ATOM 1476 C C . PRO B 1 77 ? 2.125 12.898 13.008 1 98.12 77 PRO B C 1
ATOM 1478 O O . PRO B 1 77 ? 2.002 12.312 11.93 1 98.12 77 PRO B O 1
ATOM 1481 N N . GLU B 1 78 ? 2.832 12.406 13.93 1 96.56 78 GLU B N 1
ATOM 1482 C CA . GLU B 1 78 ? 3.857 11.391 13.734 1 96.56 78 GLU B CA 1
ATOM 1483 C C . GLU B 1 78 ? 3.242 9.992 13.664 1 96.56 78 GLU B C 1
ATOM 1485 O O . GLU B 1 78 ? 3.904 9.039 13.25 1 96.56 78 GLU B O 1
ATOM 1490 N N . ASP B 1 79 ? 2.021 9.859 14.117 1 97.88 79 ASP B N 1
ATOM 1491 C CA . ASP B 1 79 ? 1.423 8.531 14.117 1 97.88 79 ASP B CA 1
ATOM 1492 C C . ASP B 1 79 ? 0.747 8.227 12.781 1 97.88 79 ASP B C 1
ATOM 1494 O O . ASP B 1 79 ? 0.092 7.195 12.633 1 97.88 79 ASP B O 1
ATOM 1498 N N . ILE B 1 80 ? 0.948 9.117 11.836 1 98.12 80 ILE B N 1
ATOM 1499 C CA . ILE B 1 80 ? 0.574 8.82 10.461 1 98.12 80 ILE B CA 1
ATOM 1500 C C . ILE B 1 80 ? 1.474 7.723 9.898 1 98.12 80 ILE B C 1
ATOM 1502 O O . ILE B 1 80 ? 2.68 7.711 10.156 1 98.12 80 ILE B O 1
ATOM 1506 N N . GLU B 1 81 ? 0.887 6.832 9.195 1 97.19 81 GLU B N 1
ATOM 1507 C CA . GLU B 1 81 ? 1.627 5.836 8.43 1 97.19 81 GLU B CA 1
ATOM 1508 C C . GLU B 1 81 ? 1.673 6.195 6.945 1 97.19 81 GLU B C 1
ATOM 1510 O O . GLU B 1 81 ? 0.654 6.137 6.254 1 97.19 81 GLU B O 1
ATOM 1515 N N . TRP B 1 82 ? 2.863 6.461 6.492 1 97.56 82 TRP B N 1
ATOM 1516 C CA . TRP B 1 82 ? 3.033 6.855 5.098 1 97.56 82 TRP B CA 1
ATOM 1517 C C . TRP B 1 82 ? 3.305 5.641 4.219 1 97.56 82 TRP B C 1
ATOM 1519 O O . TRP B 1 82 ? 4.129 4.789 4.559 1 97.56 82 TRP B O 1
ATOM 1529 N N . HIS B 1 83 ? 2.604 5.602 3.193 1 96.25 83 HIS B N 1
ATOM 1530 C CA . HIS B 1 83 ? 2.791 4.609 2.139 1 96.25 83 HIS B CA 1
ATOM 1531 C C . HIS B 1 83 ? 3.268 5.266 0.848 1 96.25 83 HIS B C 1
ATOM 1533 O O . HIS B 1 83 ? 2.574 6.117 0.286 1 96.25 83 HIS B O 1
ATOM 1539 N N . PHE B 1 84 ? 4.461 4.895 0.393 1 95.25 84 PHE B N 1
ATOM 1540 C CA . PHE B 1 84 ? 4.91 5.355 -0.914 1 95.25 84 PHE B CA 1
ATOM 1541 C C . PHE B 1 84 ? 4.453 4.402 -2.014 1 95.25 84 PHE B C 1
ATOM 1543 O O . PHE B 1 84 ? 4.93 3.27 -2.096 1 95.25 84 PHE B O 1
ATOM 1550 N N . ILE B 1 85 ? 3.566 4.883 -2.865 1 90.44 85 ILE B N 1
ATOM 1551 C CA . ILE B 1 85 ? 2.936 4.023 -3.861 1 90.44 85 ILE B CA 1
ATOM 1552 C C . ILE B 1 85 ? 3.32 4.492 -5.266 1 90.44 85 ILE B C 1
ATOM 1554 O O . ILE B 1 85 ? 2.619 4.199 -6.234 1 90.44 85 ILE B O 1
ATOM 1558 N N . GLY B 1 86 ? 4.352 5.203 -5.426 1 87.56 86 GLY B N 1
ATOM 1559 C CA . GLY B 1 86 ? 4.863 5.645 -6.711 1 87.56 86 GLY B CA 1
ATOM 1560 C C . GLY B 1 86 ? 6.035 4.812 -7.199 1 87.56 86 GLY B C 1
ATOM 1561 O O . GLY B 1 86 ? 6.332 3.756 -6.637 1 87.56 86 GLY B O 1
ATOM 1562 N N . ASN B 1 87 ? 6.617 5.309 -8.297 1 83.38 87 ASN B N 1
ATOM 1563 C CA . ASN B 1 87 ? 7.805 4.66 -8.836 1 83.38 87 ASN B CA 1
ATOM 1564 C C . ASN B 1 87 ? 9.039 4.945 -7.984 1 83.38 87 ASN B C 1
ATOM 1566 O O . ASN B 1 87 ? 9.445 6.098 -7.836 1 83.38 87 ASN B O 1
ATOM 1570 N N . LEU B 1 88 ? 9.578 3.83 -7.383 1 85.12 88 LEU B N 1
ATOM 1571 C CA . LEU B 1 88 ? 10.734 3.996 -6.52 1 85.12 88 LEU B CA 1
ATOM 1572 C C . LEU B 1 88 ? 12.008 3.527 -7.219 1 85.12 88 LEU B C 1
ATOM 1574 O O . LEU B 1 88 ? 12.141 2.348 -7.547 1 85.12 88 LEU B O 1
ATOM 1578 N N . GLN B 1 89 ? 12.828 4.41 -7.418 1 78.56 89 GLN B N 1
ATOM 1579 C CA . GLN B 1 89 ? 14.156 4.082 -7.93 1 78.56 89 GLN B CA 1
ATOM 1580 C C . GLN B 1 89 ? 15.078 3.625 -6.805 1 78.56 89 GLN B C 1
ATOM 1582 O O . GLN B 1 89 ? 15.016 4.145 -5.688 1 78.56 89 GLN B O 1
ATOM 1587 N N . SER B 1 90 ? 15.984 2.773 -7.141 1 80.5 90 SER B N 1
ATOM 1588 C CA . SER B 1 90 ? 16.875 2.186 -6.145 1 80.5 90 SER B CA 1
ATOM 1589 C C . SER B 1 90 ? 17.656 3.26 -5.395 1 80.5 90 SER B C 1
ATOM 1591 O O . SER B 1 90 ? 17.875 3.15 -4.188 1 80.5 90 SER B O 1
ATOM 1593 N N . ASN B 1 91 ? 18 4.262 -6.105 1 83.62 91 ASN B N 1
ATOM 1594 C CA . ASN B 1 91 ? 18.844 5.289 -5.488 1 83.62 91 ASN B CA 1
ATOM 1595 C C . ASN B 1 91 ? 18.016 6.242 -4.629 1 83.62 91 ASN B C 1
ATOM 1597 O O . ASN B 1 91 ? 18.578 7.109 -3.951 1 83.62 91 ASN B O 1
ATOM 1601 N N . LYS B 1 92 ? 16.766 6.133 -4.566 1 88.94 92 LYS B N 1
ATOM 1602 C CA . LYS B 1 92 ? 15.898 7.043 -3.822 1 88.94 92 LYS B CA 1
ATOM 1603 C C . LYS B 1 92 ? 15.367 6.383 -2.551 1 88.94 92 LYS B C 1
ATOM 1605 O O . LYS B 1 92 ? 14.703 7.031 -1.741 1 88.94 92 LYS B O 1
ATOM 1610 N N . VAL B 1 93 ? 15.758 5.168 -2.381 1 88.94 93 VAL B N 1
ATOM 1611 C CA . VAL B 1 93 ? 15.305 4.457 -1.191 1 88.94 93 VAL B CA 1
ATOM 1612 C C . VAL B 1 93 ? 15.828 5.156 0.061 1 88.94 93 VAL B C 1
ATOM 1614 O O . VAL B 1 93 ? 15.07 5.453 0.981 1 88.94 93 VAL B O 1
ATOM 1617 N N . LYS B 1 94 ? 17.062 5.469 0.035 1 89.44 94 LYS B N 1
ATOM 1618 C CA . LYS B 1 94 ? 17.688 6.059 1.207 1 89.44 94 LYS B CA 1
ATOM 1619 C C . LYS B 1 94 ? 17.094 7.43 1.521 1 89.44 94 LYS B C 1
ATOM 1621 O O . LYS B 1 94 ? 16.656 7.676 2.643 1 89.44 94 LYS B O 1
ATOM 1626 N N . PRO B 1 95 ? 17.078 8.359 0.578 1 92.62 95 PRO B N 1
ATOM 1627 C CA . PRO B 1 95 ? 16.469 9.656 0.871 1 92.62 95 PRO B CA 1
ATOM 1628 C C . PRO B 1 95 ? 15.031 9.539 1.366 1 92.62 95 PRO B C 1
ATOM 1630 O O . PRO B 1 95 ? 14.602 10.305 2.229 1 92.62 95 PRO B O 1
ATOM 1633 N N . LEU B 1 96 ? 14.289 8.672 0.886 1 93.75 96 LEU B N 1
ATOM 1634 C CA . LEU B 1 96 ? 12.898 8.484 1.297 1 93.75 96 LEU B CA 1
ATOM 1635 C C . LEU B 1 96 ? 12.82 8.016 2.746 1 93.75 96 LEU B C 1
ATOM 1637 O O . LEU B 1 96 ? 12.086 8.602 3.551 1 93.75 96 LEU B O 1
ATOM 1641 N N . LEU B 1 97 ? 13.578 7.07 3.117 1 93.06 97 LEU B N 1
ATOM 1642 C CA . LEU B 1 97 ? 13.523 6.496 4.457 1 93.06 97 LEU B CA 1
ATOM 1643 C C . LEU B 1 97 ? 14.055 7.48 5.492 1 93.06 97 LEU B C 1
ATOM 1645 O O . LEU B 1 97 ? 13.531 7.566 6.605 1 93.06 97 LEU B O 1
ATOM 1649 N N . THR B 1 98 ? 15.047 8.164 5.066 1 92.31 98 THR B N 1
ATOM 1650 C CA . THR B 1 98 ? 15.633 9.141 5.977 1 92.31 98 THR B CA 1
ATOM 1651 C C . THR B 1 98 ? 14.719 10.344 6.141 1 92.31 98 THR B C 1
ATOM 1653 O O . THR B 1 98 ? 14.609 10.906 7.238 1 92.31 98 THR B O 1
ATOM 1656 N N . GLY B 1 99 ? 14.055 10.727 5.105 1 94.25 99 GLY B N 1
ATOM 1657 C CA . GLY B 1 99 ? 13.227 11.922 5.105 1 94.25 99 GLY B CA 1
ATOM 1658 C C . GLY B 1 99 ? 11.844 11.695 5.691 1 94.25 99 GLY B C 1
ATOM 1659 O O . GLY B 1 99 ? 11.148 12.648 6.047 1 94.25 99 GLY B O 1
ATOM 1660 N N . VAL B 1 100 ? 11.477 10.445 5.836 1 95.94 100 VAL B N 1
ATOM 1661 C CA . VAL B 1 100 ? 10.141 10.109 6.309 1 95.94 100 VAL B CA 1
ATOM 1662 C C . VAL B 1 100 ? 10.227 9.047 7.402 1 95.94 100 VAL B C 1
ATOM 1664 O O . VAL B 1 100 ? 10.023 7.859 7.145 1 95.94 100 VAL B O 1
ATOM 1667 N N . PRO B 1 101 ? 10.375 9.461 8.617 1 92.38 101 PRO B N 1
ATOM 1668 C CA . PRO B 1 101 ? 10.633 8.523 9.719 1 92.38 101 PRO B CA 1
ATOM 1669 C C . PRO B 1 101 ? 9.477 7.559 9.953 1 92.38 101 PRO B C 1
ATOM 1671 O O . PRO B 1 101 ? 9.688 6.465 10.492 1 92.38 101 PRO B O 1
ATOM 1674 N N . ASN B 1 102 ? 8.32 7.883 9.586 1 95.44 102 ASN B N 1
ATOM 1675 C CA . ASN B 1 102 ? 7.168 7.012 9.797 1 95.44 102 ASN B CA 1
ATOM 1676 C C . ASN B 1 102 ? 6.684 6.391 8.492 1 95.44 102 ASN B C 1
ATOM 1678 O O . ASN B 1 102 ? 5.488 6.156 8.312 1 95.44 102 ASN B O 1
ATOM 1682 N N . LEU B 1 103 ? 7.652 6.215 7.613 1 96.12 103 LEU B N 1
ATOM 1683 C CA . LEU B 1 103 ? 7.359 5.438 6.414 1 96.12 103 LEU B CA 1
ATOM 1684 C C . LEU B 1 103 ? 7.043 3.988 6.77 1 96.12 103 LEU B C 1
ATOM 1686 O O . LEU B 1 103 ? 7.828 3.328 7.453 1 96.12 103 LEU B O 1
ATOM 1690 N N . ALA B 1 104 ? 5.891 3.527 6.281 1 95.38 104 ALA B N 1
ATOM 1691 C CA . ALA B 1 104 ? 5.445 2.191 6.672 1 95.38 104 ALA B CA 1
ATOM 1692 C C . ALA B 1 104 ? 5.555 1.212 5.508 1 95.38 104 ALA B C 1
ATOM 1694 O O . ALA B 1 104 ? 5.641 -0.001 5.715 1 95.38 104 ALA B O 1
ATOM 1695 N N . MET B 1 105 ? 5.543 1.776 4.32 1 93.25 105 MET B N 1
ATOM 1696 C CA . MET B 1 105 ? 5.48 0.859 3.186 1 93.25 105 MET B CA 1
ATOM 1697 C C . MET B 1 105 ? 6.004 1.526 1.917 1 93.25 105 MET B C 1
ATOM 1699 O O . MET B 1 105 ? 5.797 2.725 1.711 1 93.25 105 MET B O 1
ATOM 1703 N N . VAL B 1 106 ? 6.723 0.722 1.086 1 92.88 106 VAL B N 1
ATOM 1704 C CA . VAL B 1 106 ? 7.137 1.153 -0.246 1 92.88 106 VAL B CA 1
ATOM 1705 C C . VAL B 1 106 ? 6.676 0.133 -1.285 1 92.88 106 VAL B C 1
ATOM 1707 O O . VAL B 1 106 ? 6.707 -1.074 -1.035 1 92.88 106 VAL B O 1
ATOM 1710 N N . GLU B 1 107 ? 6.164 0.682 -2.371 1 85.81 107 GLU B N 1
ATOM 1711 C CA . GLU B 1 107 ? 5.859 -0.158 -3.525 1 85.81 107 GLU B CA 1
ATOM 1712 C C . GLU B 1 107 ? 7.02 -0.18 -4.516 1 85.81 107 GLU B C 1
ATOM 1714 O O . GLU B 1 107 ? 7.574 0.868 -4.855 1 85.81 107 GLU B O 1
ATOM 1719 N N . THR B 1 108 ? 7.41 -1.327 -4.812 1 74.81 108 THR B N 1
ATOM 1720 C CA . THR B 1 108 ? 8.57 -1.433 -5.695 1 74.81 108 THR B CA 1
ATOM 1721 C C . THR B 1 108 ? 8.141 -1.856 -7.098 1 74.81 108 THR B C 1
ATOM 1723 O O . THR B 1 108 ? 7.188 -2.621 -7.258 1 74.81 108 THR B O 1
ATOM 1726 N N . VAL B 1 109 ? 8.422 -0.883 -8.117 1 61.81 109 VAL B N 1
ATOM 1727 C CA . VAL B 1 109 ? 8.133 -1.27 -9.492 1 61.81 109 VAL B CA 1
ATOM 1728 C C . VAL B 1 109 ? 9.414 -1.752 -10.164 1 61.81 109 VAL B C 1
ATOM 1730 O O . VAL B 1 109 ? 10.516 -1.302 -9.828 1 61.81 109 VAL B O 1
ATOM 1733 N N . ASP B 1 110 ? 9.367 -2.947 -10.742 1 54.66 110 ASP B N 1
ATOM 1734 C CA . ASP B 1 110 ? 10.461 -3.377 -11.602 1 54.66 110 ASP B CA 1
ATOM 1735 C C . ASP B 1 110 ? 10.688 -2.379 -12.742 1 54.66 110 ASP B C 1
ATOM 1737 O O . ASP B 1 110 ? 9.781 -2.113 -13.531 1 54.66 110 ASP B O 1
ATOM 1741 N N . ASN B 1 111 ? 11.289 -1.325 -12.578 1 52.44 111 ASN B N 1
ATOM 1742 C CA . ASN B 1 111 ? 11.648 -0.554 -13.766 1 52.44 111 ASN B CA 1
ATOM 1743 C C . ASN B 1 111 ? 12.133 -1.458 -14.898 1 52.44 111 ASN B C 1
ATOM 1745 O O . ASN B 1 111 ? 12.836 -2.441 -14.656 1 52.44 111 ASN B O 1
ATOM 1749 N N . GLU B 1 112 ? 11.391 -1.758 -15.977 1 45.91 112 GLU B N 1
ATOM 1750 C CA . GLU B 1 112 ? 11.93 -2.328 -17.219 1 45.91 112 GLU B CA 1
ATOM 1751 C C . GLU B 1 112 ? 13.406 -1.989 -17.375 1 45.91 112 GLU B C 1
ATOM 1753 O O . GLU B 1 112 ? 14.172 -2.791 -17.906 1 45.91 112 GLU B O 1
ATOM 1758 N N . LYS B 1 113 ? 13.805 -0.711 -17.531 1 43.56 113 LYS B N 1
ATOM 1759 C CA . LYS B 1 113 ? 15.188 -0.528 -17.953 1 43.56 113 LYS B CA 1
ATOM 1760 C C . LYS B 1 113 ? 16.156 -1.23 -17 1 43.56 113 LYS B C 1
ATOM 1762 O O . LYS B 1 113 ? 17.312 -1.445 -17.344 1 43.56 113 LYS B O 1
ATOM 1767 N N . GLY B 1 114 ? 15.891 -1.785 -15.719 1 39.12 114 GLY B N 1
ATOM 1768 C CA . GLY B 1 114 ? 16.688 -2.682 -14.898 1 39.12 114 GLY B CA 1
ATOM 1769 C C . GLY B 1 114 ? 15.945 -3.951 -14.516 1 39.12 114 GLY B C 1
ATOM 1770 O O . GLY B 1 114 ? 16.484 -5.051 -14.633 1 39.12 114 GLY B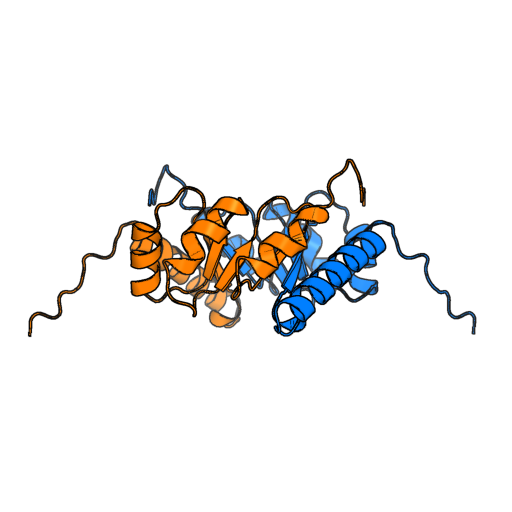 O 1
ATOM 1771 N N . VAL B 1 115 ? 15.047 -4.492 -13.438 1 36.81 115 VAL B N 1
ATOM 1772 C CA . VAL B 1 115 ? 14.656 -5.891 -13.258 1 36.81 115 VAL B CA 1
ATOM 1773 C C . VAL B 1 115 ? 13.406 -6.188 -14.07 1 36.81 115 VAL B C 1
ATOM 1775 O O . VAL B 1 115 ? 12.328 -5.648 -13.797 1 36.81 115 VAL B O 1
ATOM 1778 N N . ALA B 1 116 ? 13.43 -6.305 -15.344 1 33.84 116 ALA B N 1
ATOM 1779 C CA . ALA B 1 116 ? 12.586 -7.195 -16.141 1 33.84 116 ALA B CA 1
ATOM 1780 C C . ALA B 1 116 ? 12.219 -8.453 -15.344 1 33.84 116 ALA B C 1
ATOM 1782 O O . ALA B 1 116 ? 13.102 -9.18 -14.883 1 33.84 116 ALA B O 1
ATOM 1783 N N . MET B 1 117 ? 11.219 -8.555 -14.406 1 30.11 117 MET B N 1
ATOM 1784 C CA . MET B 1 117 ? 10.797 -9.945 -14.406 1 30.11 117 MET B CA 1
ATOM 1785 C C . MET B 1 117 ? 10.188 -10.328 -15.758 1 30.11 117 MET B C 1
ATOM 1787 O O . MET B 1 117 ? 9.516 -9.516 -16.391 1 30.11 117 MET B O 1
#

Nearest PDB structures (foldseek):
  1w8g-assembly1_A  TM=8.523E-01  e=3.316E-08  Escherichia coli K-12
  3sy1-assembly1_A  TM=8.490E-01  e=1.033E-07  Escherichia coli K-12
  7ubp-assembly1_A  TM=8.439E-01  e=1.181E-07  Escherichia coli
  1b54-assembly1_A  TM=9.218E-01  e=4.498E-07  Saccharomyces cerevisiae
  7uau-assembly1_A  TM=8.415E-01  e=1.350E-07  Escherichia coli

Organism: Artemisia annua (NCBI:txid35608)

InterPro domains:
  IPR011078 Pyridoxal phosphate homeostasis protein [PS01211] (82-96)
  IPR011078 Pyridoxal phosphate homeostasis protein [PTHR10146] (5-114)
  IPR029066 PLP-binding barrel [G3DSA:3.20.20.10] (1-117)
  IPR029066 PLP-binding barrel [SSF51419] (10-113)

Radius of gyration: 18.44 Å; Cα contacts (8 Å, |Δi|>4): 353; chains: 2; bounding box: 43×57×43 Å

Foldseek 3Di:
DPPCPPPQPPLLVVVVVVLVVLCVVCVVVVHHSVVDDDEAEQEPHDLVVVQSNVVSPDAHYEYADQVVCLVNQVVDDLSHEYEYEHEDDPVCPVVSCVSHVRHDYYDYDPPVVHDPD/DPPCPPPQPPLLVVVVVVLVVLCVVCVVVVHHSVVDDDEAEQEPHDLVSVQSNVVSPDAHYEYADQVVCLVNQVVDDLSHEYEYEHEDDPVCPVVSCVSHVRHDYYDYDPPVVHDPD

Secondary structure (DSSP, 8-state):
---------HHHHHHHHHHHHHHHHHHHTTS-GGGSEEEEE-TT--HHHHHHHHHTT--EEEES-HHHHHHHGGGS-TT-EEEE-S---GGGHHHHHHH-TTEEEEEE---TTT---/---------HHHHHHHHHHHHHHHHHHHTT--GGGSEEEEE-TT--HHHHHHHHHTT--EEEES-HHHHHHHGGGS-TT-EEEE-S---GGGHHHHHHH-TTEEEEEE---TTT---

pLDDT: mean 85.5, std 17.76, range [30.11, 98.31]

Sequence (234 aa):
MASSAAMESAAATALCSVHNRVKQAAERSSRPANQIKVIAVSKTKPVSLLREVYDAGHRLFGENYIQEIIEKSPQLPEDIEWHFIGNLQSNKVKPLLTGVPNLAMVETVDNEKGVAMMASSAAMESAAATALCSVHNRVKQAAERSSRPANQIKVIAVSKTKPVSLLREVYDAGHRLFGENYIQEIIEKSPQLPEDIEWHFIGNLQSNKVKPLLTGVPNLAMVETVDNEKGVAM